Protein AF-T1H2G7-F1 (afdb_monomer)

Solvent-accessible surface area (backbone atoms only — not comparable to full-atom values): 15187 Å² total; per-residue (Å²): 99,57,90,76,69,77,42,94,78,85,86,77,98,72,78,91,41,75,74,52,54,75,83,42,91,80,79,81,85,90,75,87,79,80,92,49,76,44,66,83,77,52,52,74,48,63,69,71,57,59,67,64,62,72,50,57,70,68,56,56,53,51,51,51,50,51,51,53,50,51,29,52,51,49,41,52,52,31,64,70,40,87,85,58,62,76,63,46,58,36,70,67,53,36,42,52,49,48,52,34,30,53,74,70,41,88,68,90,80,76,68,83,52,68,71,54,41,50,51,51,52,52,47,41,53,49,22,52,50,53,49,50,53,49,52,55,52,49,50,50,49,71,75,51,70,55,57,40,87,62,89,83,50,71,66,57,42,57,76,70,66,57,46,44,39,40,58,61,86,55,43,63,77,76,65,50,81,87,57,55,76,66,47,65,56,49,71,75,61,78,41,76,54,51,49,74,74,59,56,75,70,44,91,80,54,34,42,43,56,80,94,69,78,81,77,70,74,78,73,75,75,65,92,81,81,90,68,75,76,66,60,62,61,66,62,65,68,76,79,116

Foldseek 3Di:
DVVVVPDVDDDDDDDPDPVCVVPDDDDPDPDDDDWDWFFDFFAFDDLVVLLVVLDDPVVVVVLVVVLVVLLVVQCVVLVVDPPWDPQSNDSVSSSVCSVCLLCPHDDDDDTPDPVNNVSSVVSNVVSVVVVVSSVVSSVVCVVDTDGDDDPDDVVVCLVVLAAEEEAPVCVVVLVDCVVPPVNVSCVVNVRYDNDPVVVVVCPGHMYTDDDDDPPPPPPPPPPDPDPPPPVVVVVVVPPD

Organism: Megaselia scalaris (NCBI:txid36166)

Nearest PDB structures (foldseek):
  7rza-assembly1_B  TM=7.463E-01  e=2.279E-06  Rattus norvegicus
  7qhh-assembly1_D  TM=6.831E-01  e=4.943E-06  Rattus norvegicus
  6qkc-assembly1_D  TM=6.701E-01  e=5.568E-06  Rattus norvegicus
  5weo-assembly1_D  TM=7.650E-01  e=3.013E-04  Rattus norvegicus
  9b64-assembly1_A  TM=5.273E-01  e=8.624E-05  Rattus norvegicus

InterPro domains:
  IPR052192 Ionotropic receptor [PTHR42643] (1-164)

pLDDT: mean 72.22, std 20.37, range [25.34, 95.62]

Sequence (240 aa):
MVNNRICDITFGGYYPDNEVHEDFWTTDNYLEDPFRFYIKLAGLEEPWRGLATIFEWDIWVLSFFTLVICWILWFLFGMISKRESSDHRSQSLTALNTFALSINVSVFERPEHNPLRLLFMALTLFALNLTCIYSSKLIDVFTRPAYVHQIDTIEEVMELGIPFGGPKESRDWFENDDDIEIFKLITILNYLIFDHQIWQQLQEAIACYWSTECICFKMQTTVKSMLFPILLLLFLQKVL

Mean predicted aligned error: 14.96 Å

Secondary structure (DSSP, 8-state):
-TTTTS-S---S-----HHHHHH------S-----EEE-PPPPBPPHHHHHHTTS-HHHHHHHHHHHHHHHHHHHHHHHH-TTS-GGGG-HHHHHHHHHHHHTTPPPSSPP-SHHHHHHHHHHHHHHHHHHHHHHHHHHHHHHSPPBPPP--SHHHHHHTT--EE--GGGTGGGT-TT-HHHHHHHHHH------HHHHTT-TT-EEEE-SS------------SSSTTHHHHHHTTS--

Structure (mmCIF, N/CA/C/O backbone):
data_AF-T1H2G7-F1
#
_entry.id   AF-T1H2G7-F1
#
loop_
_atom_site.group_PDB
_atom_site.id
_atom_site.type_symbol
_atom_site.label_atom_id
_atom_site.label_alt_id
_atom_site.label_comp_id
_atom_site.label_asym_id
_atom_site.label_entity_id
_atom_site.label_seq_id
_atom_site.pdbx_PDB_ins_code
_atom_site.Cartn_x
_atom_site.Cartn_y
_atom_site.Cartn_z
_atom_site.occupancy
_atom_site.B_iso_or_equiv
_atom_site.auth_seq_id
_atom_site.auth_comp_id
_atom_site.auth_asym_id
_atom_site.auth_atom_id
_atom_site.pdbx_PDB_model_num
ATOM 1 N N . MET A 1 1 ? 30.766 -4.042 -47.750 1.00 61.09 1 MET A N 1
ATOM 2 C CA . MET A 1 1 ? 30.949 -2.983 -48.778 1.00 61.09 1 MET A CA 1
ATOM 3 C C . MET A 1 1 ? 32.392 -2.502 -48.834 1.00 61.09 1 MET A C 1
ATOM 5 O O . MET A 1 1 ? 32.953 -2.491 -49.924 1.00 61.09 1 MET A O 1
ATOM 9 N N . VAL A 1 2 ? 33.004 -2.201 -47.683 1.00 69.62 2 VAL A N 1
ATOM 10 C CA . VAL A 1 2 ? 34.421 -1.805 -47.590 1.00 69.62 2 VAL A CA 1
ATOM 11 C C . VAL A 1 2 ? 35.355 -2.894 -48.134 1.00 69.62 2 VAL A C 1
ATOM 13 O O . VAL A 1 2 ? 36.191 -2.611 -48.985 1.00 69.62 2 VAL A O 1
ATOM 16 N N . ASN A 1 3 ? 35.128 -4.165 -47.773 1.00 72.56 3 ASN A N 1
ATOM 17 C CA . ASN A 1 3 ? 35.984 -5.279 -48.218 1.00 72.56 3 ASN A CA 1
ATOM 18 C C . ASN A 1 3 ? 36.011 -5.474 -49.756 1.00 72.56 3 ASN A C 1
ATOM 20 O O . ASN A 1 3 ? 37.005 -5.902 -50.333 1.00 72.56 3 ASN A O 1
ATOM 24 N N . ASN A 1 4 ? 34.947 -5.060 -50.455 1.00 80.31 4 ASN A N 1
ATOM 25 C CA . ASN A 1 4 ? 34.857 -5.131 -51.920 1.00 80.31 4 ASN A CA 1
ATOM 26 C C . ASN A 1 4 ? 35.390 -3.865 -52.622 1.00 80.31 4 ASN A C 1
ATOM 28 O O . ASN A 1 4 ? 35.182 -3.715 -53.825 1.00 80.31 4 ASN A O 1
ATOM 32 N N . ARG A 1 5 ? 36.032 -2.938 -51.888 1.00 77.56 5 ARG A N 1
ATOM 33 C CA . ARG A 1 5 ? 36.505 -1.623 -52.373 1.00 77.56 5 ARG A CA 1
ATOM 34 C C . ARG A 1 5 ? 35.419 -0.782 -53.053 1.00 77.56 5 ARG A C 1
ATOM 36 O O . ARG A 1 5 ? 35.688 -0.031 -53.984 1.00 77.56 5 ARG A O 1
ATOM 43 N N . ILE A 1 6 ? 34.174 -0.938 -52.605 1.00 85.88 6 ILE A N 1
ATOM 44 C CA . ILE A 1 6 ? 33.035 -0.157 -53.111 1.00 85.88 6 ILE A CA 1
ATOM 45 C C . ILE A 1 6 ? 32.950 1.193 -52.377 1.00 85.88 6 ILE A C 1
ATOM 47 O O . ILE A 1 6 ? 32.433 2.163 -52.924 1.00 85.88 6 ILE A O 1
ATOM 51 N N . CYS A 1 7 ? 33.482 1.266 -51.155 1.00 83.31 7 CYS A N 1
ATOM 52 C CA . CYS A 1 7 ? 33.609 2.486 -50.364 1.00 83.31 7 CYS A CA 1
ATOM 53 C C . CYS A 1 7 ? 34.959 2.517 -49.630 1.00 83.31 7 CYS A C 1
ATOM 55 O O . CYS A 1 7 ? 35.430 1.475 -49.173 1.00 83.31 7 CYS A O 1
ATOM 57 N N . ASP A 1 8 ? 35.550 3.711 -49.511 1.00 85.19 8 ASP A N 1
ATOM 58 C CA . ASP A 1 8 ? 36.834 3.925 -48.822 1.00 85.19 8 ASP A CA 1
ATOM 59 C C . ASP A 1 8 ? 36.659 4.179 -47.315 1.00 85.19 8 ASP A C 1
ATOM 61 O O . ASP A 1 8 ? 37.512 3.809 -46.516 1.00 85.19 8 ASP A O 1
ATOM 65 N N . ILE A 1 9 ? 35.550 4.814 -46.916 1.00 86.06 9 ILE A N 1
ATOM 66 C CA . ILE A 1 9 ? 35.231 5.161 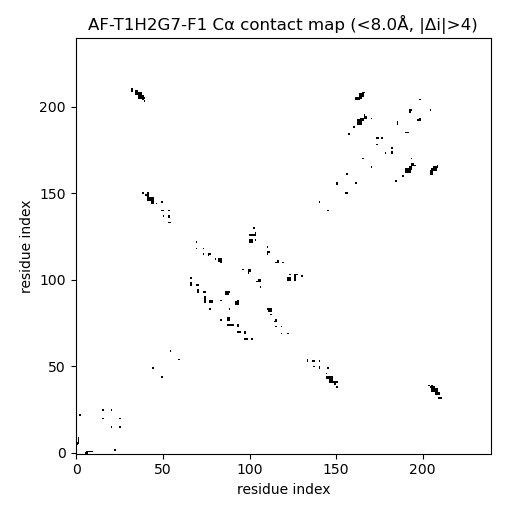-45.524 1.00 86.06 9 ILE A CA 1
ATOM 67 C C . ILE A 1 9 ? 33.745 4.896 -45.287 1.00 86.06 9 ILE A C 1
ATOM 69 O O . ILE A 1 9 ? 32.911 5.195 -46.144 1.00 86.06 9 ILE A O 1
ATOM 73 N N . THR A 1 10 ? 33.413 4.347 -44.119 1.00 83.75 10 THR A N 1
ATOM 74 C CA . THR A 1 10 ? 32.027 4.139 -43.684 1.00 83.75 10 THR A CA 1
ATOM 75 C C . THR A 1 10 ? 31.774 4.910 -42.394 1.00 83.75 10 THR A C 1
ATOM 77 O O . THR A 1 10 ? 32.580 4.855 -41.471 1.00 83.75 10 THR A O 1
ATOM 80 N N . PHE A 1 11 ? 30.646 5.617 -42.338 1.00 84.56 11 PHE A N 1
ATOM 81 C CA . PHE A 1 11 ? 30.136 6.273 -41.135 1.00 84.56 11 PHE A CA 1
ATOM 82 C C . PHE A 1 11 ? 28.821 5.601 -40.745 1.00 84.56 11 PHE A C 1
ATOM 84 O O . PHE A 1 11 ? 27.943 5.436 -41.593 1.00 84.56 11 PHE A O 1
ATOM 91 N N . GLY A 1 12 ? 28.677 5.216 -39.481 1.00 81.94 12 GLY A N 1
ATOM 92 C CA . GLY A 1 12 ? 27.465 4.580 -38.974 1.00 81.94 12 GLY A CA 1
ATOM 93 C C . GLY A 1 12 ? 27.646 4.058 -37.554 1.00 81.94 12 GLY A C 1
ATOM 94 O O . GLY A 1 12 ? 28.759 4.059 -37.034 1.00 81.94 12 GLY A O 1
ATOM 95 N N . GLY A 1 13 ? 26.547 3.609 -36.949 1.00 77.31 13 GLY A N 1
ATOM 96 C CA . GLY A 1 13 ? 26.584 2.871 -35.689 1.00 77.31 13 GLY A CA 1
ATOM 97 C C . GLY A 1 13 ? 26.997 1.431 -35.964 1.00 77.31 13 GLY A C 1
ATOM 98 O O . GLY A 1 13 ? 26.151 0.609 -36.305 1.00 77.31 13 GLY A O 1
ATOM 99 N N . TYR A 1 14 ? 28.295 1.155 -35.889 1.00 76.81 14 TYR A N 1
ATOM 100 C CA . TYR A 1 14 ? 28.835 -0.200 -35.902 1.00 76.81 14 TYR A CA 1
ATOM 101 C C . TYR A 1 14 ? 29.532 -0.463 -34.571 1.00 76.81 14 TYR A C 1
ATOM 103 O O . TYR A 1 14 ? 30.074 0.455 -33.956 1.00 76.81 14 TYR A O 1
ATOM 111 N N . TYR A 1 15 ? 29.499 -1.715 -34.133 1.00 75.00 15 TYR A N 1
ATOM 112 C CA . TYR A 1 15 ? 30.146 -2.128 -32.899 1.00 75.00 15 TYR A CA 1
ATOM 113 C C . TYR A 1 15 ? 31.601 -2.491 -33.208 1.00 75.00 15 TYR A C 1
ATOM 115 O O . TYR A 1 15 ? 31.831 -3.329 -34.084 1.00 75.00 15 TYR A O 1
ATOM 123 N N . PRO A 1 16 ? 32.582 -1.844 -32.558 1.00 75.75 16 PRO A N 1
A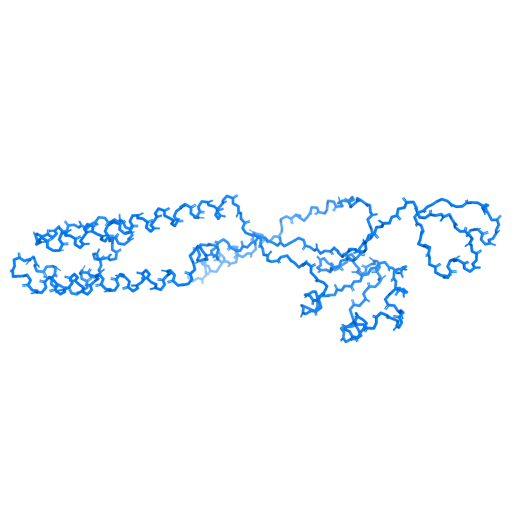TOM 124 C CA . PRO A 1 16 ? 33.981 -2.221 -32.683 1.00 75.75 16 PRO A CA 1
ATOM 125 C C . PRO A 1 16 ? 34.210 -3.513 -31.892 1.00 75.75 16 PRO A C 1
ATOM 127 O O . PRO A 1 16 ? 34.609 -3.485 -30.732 1.00 75.75 16 PRO A O 1
ATOM 130 N N . ASP A 1 17 ? 33.870 -4.644 -32.504 1.00 74.56 17 ASP A N 1
ATOM 131 C CA . ASP A 1 17 ? 34.187 -5.969 -31.974 1.00 74.56 17 ASP A CA 1
ATOM 132 C C . ASP A 1 17 ? 35.576 -6.415 -32.457 1.00 74.56 17 ASP A C 1
ATOM 134 O O . ASP A 1 17 ? 36.082 -5.929 -33.475 1.00 74.56 17 ASP A O 1
ATOM 138 N N . ASN A 1 18 ? 36.190 -7.360 -31.748 1.00 77.94 18 ASN A N 1
ATOM 139 C CA . ASN A 1 18 ? 37.503 -7.907 -32.083 1.00 77.94 18 ASN A CA 1
ATOM 140 C C . ASN A 1 18 ? 37.536 -8.460 -33.514 1.00 77.94 18 ASN A C 1
ATOM 142 O O . ASN A 1 18 ? 38.513 -8.231 -34.221 1.00 77.94 18 ASN A O 1
ATOM 146 N N . GLU A 1 19 ? 36.453 -9.095 -33.970 1.00 74.94 19 GLU A N 1
ATOM 147 C CA . GLU A 1 19 ? 36.333 -9.613 -35.339 1.00 74.94 19 GLU A CA 1
ATOM 148 C C . GLU A 1 19 ? 36.341 -8.496 -36.394 1.00 74.94 19 GLU A C 1
ATOM 150 O O . GLU A 1 19 ? 36.958 -8.619 -37.451 1.00 74.94 19 GLU A O 1
ATOM 155 N N . VAL A 1 20 ? 35.704 -7.357 -36.105 1.00 77.19 20 VAL A N 1
ATOM 156 C CA . VAL A 1 20 ? 35.684 -6.201 -37.018 1.00 77.19 20 VAL A CA 1
ATOM 157 C C . VAL A 1 20 ? 37.076 -5.577 -37.125 1.00 77.19 20 VAL A C 1
ATOM 159 O O . VAL A 1 20 ? 37.473 -5.116 -38.198 1.00 77.19 20 VAL A O 1
ATOM 162 N N . HIS A 1 21 ? 37.829 -5.593 -36.027 1.00 82.06 21 HIS A N 1
ATOM 163 C CA . HIS A 1 21 ? 39.194 -5.085 -35.968 1.00 82.06 21 HIS A CA 1
ATOM 164 C C . HIS A 1 21 ? 40.229 -5.943 -36.707 1.00 82.06 21 HIS A C 1
ATOM 166 O O . HIS A 1 21 ? 41.319 -5.439 -36.989 1.00 82.06 21 HIS A O 1
ATOM 172 N N . GLU A 1 22 ? 39.914 -7.196 -37.053 1.00 83.31 22 GLU A N 1
ATOM 173 C CA . GLU A 1 22 ? 40.797 -8.023 -37.887 1.00 83.31 22 GLU A CA 1
ATOM 174 C C . GLU A 1 22 ? 40.904 -7.469 -39.314 1.00 83.31 22 GLU A C 1
ATOM 176 O O . GLU A 1 22 ? 41.992 -7.428 -39.893 1.00 83.31 22 GLU A O 1
ATOM 181 N N . ASP A 1 23 ? 39.783 -6.983 -39.851 1.00 82.44 23 ASP A N 1
ATOM 182 C CA . ASP A 1 23 ? 39.676 -6.516 -41.233 1.00 82.44 23 ASP A CA 1
ATOM 183 C C . ASP A 1 23 ? 39.734 -4.983 -41.368 1.00 82.44 23 ASP A C 1
ATOM 185 O O . ASP A 1 23 ? 40.098 -4.468 -42.434 1.00 82.44 23 ASP A O 1
ATOM 189 N N . PHE A 1 24 ? 39.374 -4.227 -40.320 1.00 84.00 24 PHE A N 1
ATOM 190 C CA . PHE A 1 24 ? 39.199 -2.773 -40.398 1.00 84.00 24 PHE A CA 1
ATOM 191 C C . PHE A 1 24 ? 39.818 -2.009 -39.220 1.00 84.00 24 PHE A C 1
ATOM 193 O O . PHE A 1 24 ? 39.642 -2.342 -38.051 1.00 84.00 24 PHE A O 1
ATOM 200 N N . TRP A 1 25 ? 40.476 -0.885 -39.525 1.00 84.38 25 TRP A N 1
ATOM 201 C CA . TRP A 1 25 ? 40.848 0.107 -38.513 1.00 84.38 25 TRP A CA 1
ATOM 202 C C . TRP A 1 25 ? 39.687 1.058 -38.233 1.00 84.38 25 TRP A C 1
ATOM 204 O O . TRP A 1 25 ? 39.079 1.599 -39.159 1.00 84.38 25 TRP A O 1
ATOM 214 N N . THR A 1 26 ? 39.426 1.307 -36.952 1.00 84.69 26 THR A N 1
ATOM 215 C CA . THR A 1 26 ? 38.382 2.222 -36.481 1.00 84.69 26 THR A CA 1
ATOM 216 C C . THR A 1 26 ? 39.015 3.425 -35.781 1.00 84.69 26 THR A C 1
ATOM 218 O O . THR A 1 26 ? 40.183 3.400 -35.389 1.00 84.69 26 THR A O 1
ATOM 221 N N . THR A 1 27 ? 38.253 4.508 -35.648 1.00 87.31 27 THR A N 1
ATOM 222 C CA . THR A 1 27 ? 38.615 5.645 -34.788 1.00 87.31 27 THR A CA 1
ATOM 223 C C . THR A 1 27 ? 38.210 5.373 -33.339 1.00 87.31 27 THR A C 1
ATOM 225 O O . THR A 1 27 ? 37.525 4.386 -33.069 1.00 87.31 27 THR A O 1
ATOM 228 N N . ASP A 1 28 ? 38.570 6.277 -32.425 1.00 85.62 28 ASP A N 1
ATOM 229 C CA . ASP A 1 28 ? 38.076 6.247 -31.045 1.00 85.62 28 ASP A CA 1
ATOM 230 C C . ASP A 1 28 ? 36.537 6.280 -30.989 1.00 85.62 28 ASP A C 1
ATOM 232 O O . ASP A 1 28 ? 35.874 6.860 -31.862 1.00 85.62 28 ASP A O 1
ATOM 236 N N . ASN A 1 29 ? 35.976 5.668 -29.942 1.00 84.69 29 ASN A N 1
ATOM 237 C CA . ASN A 1 29 ? 34.535 5.595 -29.717 1.00 84.69 29 ASN A CA 1
ATOM 238 C C . ASN A 1 29 ? 33.948 6.999 -29.539 1.00 84.69 29 ASN A C 1
ATOM 240 O O . ASN A 1 29 ? 34.329 7.742 -28.635 1.00 84.69 29 ASN A O 1
ATOM 244 N N . TYR A 1 30 ? 32.989 7.361 -30.391 1.00 84.75 30 TYR A N 1
ATOM 245 C CA . TYR A 1 30 ? 32.287 8.644 -30.288 1.00 84.75 30 TYR A CA 1
ATOM 246 C C . TYR A 1 30 ? 31.040 8.571 -29.388 1.00 84.75 30 TYR A C 1
ATOM 248 O O . TYR A 1 30 ? 30.547 9.609 -28.946 1.00 84.75 30 TYR A O 1
ATOM 256 N N . LEU A 1 31 ? 30.513 7.363 -29.152 1.00 84.31 31 LEU A N 1
ATOM 257 C CA . LEU A 1 31 ? 29.328 7.088 -28.343 1.00 84.31 31 LEU A CA 1
ATOM 258 C C . LEU A 1 31 ? 29.492 5.734 -27.646 1.00 84.31 31 LEU A C 1
ATOM 260 O O . LEU A 1 31 ? 29.801 4.738 -28.297 1.00 84.31 31 LEU A O 1
ATOM 264 N N . GLU A 1 32 ? 29.241 5.708 -26.342 1.00 81.62 32 GLU A N 1
ATOM 265 C CA . GLU A 1 32 ? 29.203 4.495 -25.526 1.00 81.62 32 GLU A CA 1
ATOM 266 C C . GLU A 1 32 ? 27.818 4.401 -24.883 1.00 81.62 32 GLU A C 1
ATOM 268 O O . GLU A 1 32 ? 27.467 5.227 -24.041 1.00 81.62 32 GLU A O 1
ATOM 273 N N . ASP A 1 33 ? 27.028 3.411 -25.299 1.00 78.00 33 ASP A N 1
ATOM 274 C CA . ASP A 1 33 ? 25.688 3.166 -24.764 1.00 78.00 33 ASP A CA 1
ATOM 275 C C . ASP A 1 33 ? 25.664 1.819 -24.028 1.00 78.00 33 ASP A C 1
ATOM 277 O O . ASP A 1 33 ? 26.046 0.801 -24.612 1.00 78.00 33 ASP A O 1
ATOM 281 N N . PRO A 1 34 ? 25.202 1.772 -22.765 1.00 71.00 34 PRO A N 1
ATOM 282 C CA . PRO A 1 34 ? 25.066 0.514 -22.049 1.00 71.00 34 PRO A CA 1
ATOM 283 C C . PRO A 1 34 ? 23.912 -0.311 -22.625 1.00 71.00 34 PRO A C 1
ATOM 285 O O . PRO A 1 34 ? 22.865 0.230 -22.995 1.00 71.00 34 PRO A O 1
ATOM 288 N N . PHE A 1 35 ? 24.064 -1.634 -22.615 1.00 70.25 35 PHE A N 1
ATOM 289 C CA . PHE A 1 35 ? 22.978 -2.543 -22.964 1.00 70.25 35 PHE A CA 1
ATOM 290 C C . PHE A 1 35 ? 21.828 -2.422 -21.964 1.00 70.25 35 PHE A C 1
ATOM 292 O O . PHE A 1 35 ? 22.025 -2.441 -20.747 1.00 70.25 35 PHE A O 1
ATOM 299 N N . ARG A 1 36 ? 20.608 -2.288 -22.488 1.00 71.69 36 ARG A N 1
ATOM 300 C CA . ARG A 1 36 ? 19.373 -2.250 -21.703 1.00 71.69 36 ARG A CA 1
ATOM 301 C C . ARG A 1 36 ? 18.346 -3.166 -22.348 1.00 71.69 36 ARG A C 1
ATOM 303 O O . ARG A 1 36 ? 18.207 -3.195 -23.569 1.00 71.69 36 ARG A O 1
ATOM 310 N N . PHE A 1 37 ? 17.614 -3.900 -21.524 1.00 72.81 37 PHE A N 1
ATOM 311 C CA . PHE A 1 37 ? 16.456 -4.654 -21.982 1.00 72.81 37 PHE A CA 1
ATOM 312 C C . PHE A 1 37 ? 15.199 -3.793 -21.845 1.00 72.81 37 PHE A C 1
ATOM 314 O O . PHE A 1 37 ? 15.106 -2.935 -20.966 1.00 72.81 37 PHE A O 1
ATOM 321 N N . TYR A 1 38 ? 14.229 -4.012 -22.729 1.00 73.50 38 TYR A N 1
ATOM 322 C CA . TYR A 1 38 ? 12.949 -3.321 -22.701 1.00 73.50 38 TYR A CA 1
ATOM 323 C C . TYR A 1 38 ? 11.846 -4.325 -22.427 1.00 73.50 38 TYR A C 1
ATOM 325 O O . TYR A 1 38 ? 11.646 -5.290 -23.165 1.00 73.50 38 TYR A O 1
ATOM 333 N N . ILE A 1 39 ? 11.088 -4.055 -21.376 1.00 76.00 39 ILE A N 1
ATOM 334 C CA . ILE A 1 39 ? 9.908 -4.818 -21.008 1.00 76.00 39 ILE A CA 1
ATOM 335 C C . ILE A 1 39 ? 8.667 -3.935 -21.106 1.00 76.00 39 ILE A C 1
ATOM 337 O O . ILE A 1 39 ? 8.730 -2.704 -21.055 1.00 76.00 39 ILE A O 1
ATOM 341 N N . LYS A 1 40 ? 7.511 -4.578 -21.254 1.00 77.31 40 LYS A N 1
ATOM 342 C CA . LYS A 1 40 ? 6.217 -3.930 -21.092 1.00 77.31 40 LYS A CA 1
ATOM 343 C C . LYS A 1 40 ? 6.159 -3.210 -19.740 1.00 77.31 40 LYS A C 1
ATOM 345 O O . LYS A 1 40 ? 6.462 -3.797 -18.704 1.00 77.31 40 LYS A O 1
ATOM 350 N N . LEU A 1 41 ? 5.729 -1.950 -19.771 1.00 80.69 41 LEU A N 1
ATOM 351 C CA . LEU A 1 41 ? 5.488 -1.177 -18.558 1.00 80.69 41 LEU A CA 1
ATOM 352 C C . LEU A 1 41 ? 4.452 -1.895 -17.686 1.00 80.69 41 LEU A C 1
ATOM 354 O O . LEU A 1 41 ? 3.420 -2.354 -18.194 1.00 80.69 41 LEU A O 1
ATOM 358 N N . ALA A 1 42 ? 4.729 -1.972 -16.390 1.00 82.25 42 ALA A N 1
ATOM 359 C CA . ALA A 1 42 ? 3.853 -2.588 -15.419 1.00 82.25 42 ALA A CA 1
ATOM 360 C C . ALA A 1 42 ? 2.444 -1.983 -15.475 1.00 82.25 42 ALA A C 1
ATOM 362 O O . ALA A 1 42 ? 2.240 -0.784 -15.692 1.00 82.25 42 ALA A O 1
ATOM 363 N N . GLY A 1 43 ? 1.449 -2.851 -15.307 1.00 81.75 43 GLY A N 1
ATOM 364 C CA . GLY A 1 43 ? 0.054 -2.439 -15.254 1.00 81.75 43 GLY A CA 1
ATOM 365 C C . GLY A 1 43 ? -0.264 -1.660 -13.979 1.00 81.75 43 GLY A C 1
ATOM 366 O O . GLY A 1 43 ? 0.488 -1.672 -13.007 1.00 81.75 43 GLY A O 1
ATOM 367 N N . LEU A 1 44 ? -1.427 -1.014 -13.977 1.00 82.44 44 LEU A N 1
ATOM 368 C CA . LEU A 1 44 ? -2.025 -0.484 -12.754 1.00 82.44 44 LEU A CA 1
ATOM 369 C C . LEU A 1 44 ? -2.378 -1.641 -11.814 1.00 82.44 44 LEU A C 1
ATOM 371 O O . LEU A 1 44 ? -2.932 -2.648 -12.263 1.00 82.44 44 LEU A O 1
ATOM 375 N N . GLU A 1 45 ? -2.099 -1.485 -10.522 1.00 80.94 45 GLU A N 1
ATOM 376 C CA . GLU A 1 45 ? -2.587 -2.431 -9.524 1.00 80.94 45 GLU A CA 1
ATOM 377 C C . GLU A 1 45 ? -4.114 -2.376 -9.396 1.00 80.94 45 GLU A C 1
ATOM 379 O O . GLU A 1 45 ? -4.771 -1.367 -9.670 1.00 80.94 45 GLU A O 1
ATOM 384 N N . GLU A 1 46 ? -4.696 -3.485 -8.936 1.00 83.56 46 GLU A N 1
ATOM 385 C CA . GLU A 1 46 ? -6.125 -3.555 -8.657 1.00 83.56 46 GLU A CA 1
ATOM 386 C C . GLU A 1 46 ? -6.493 -2.610 -7.494 1.00 83.56 46 GLU A C 1
ATOM 388 O O . GLU A 1 46 ? -5.969 -2.771 -6.387 1.00 83.56 46 GLU A O 1
ATOM 393 N N . PRO A 1 47 ? -7.449 -1.674 -7.666 1.00 78.69 47 PRO A N 1
ATOM 394 C CA . PRO A 1 47 ? -7.720 -0.639 -6.663 1.00 78.69 47 PRO A CA 1
ATOM 395 C C . PRO A 1 47 ? -8.112 -1.171 -5.280 1.00 78.69 47 PRO A C 1
ATOM 397 O O . PRO A 1 47 ? -7.808 -0.548 -4.267 1.00 78.69 47 PRO A O 1
ATOM 400 N N . TRP A 1 48 ? -8.777 -2.330 -5.214 1.00 81.75 48 TRP A N 1
ATOM 401 C CA . TRP A 1 48 ? -9.204 -2.931 -3.947 1.00 81.75 48 TRP A CA 1
ATOM 402 C C . TRP A 1 48 ? -8.022 -3.389 -3.085 1.00 81.75 48 TRP A C 1
ATOM 404 O O . TRP A 1 48 ? -8.114 -3.324 -1.860 1.00 81.75 48 TRP A O 1
ATOM 414 N N . ARG A 1 49 ? -6.908 -3.810 -3.706 1.00 84.25 49 ARG A N 1
ATOM 415 C CA . ARG A 1 49 ? -5.681 -4.173 -2.982 1.00 84.25 49 ARG A CA 1
ATOM 416 C C . ARG A 1 49 ? -5.117 -2.944 -2.295 1.00 84.25 49 ARG A C 1
ATOM 418 O O . ARG A 1 49 ? -4.875 -2.994 -1.095 1.00 84.25 49 ARG A O 1
ATOM 425 N N . GLY A 1 50 ? -5.064 -1.831 -3.027 1.00 83.25 50 GLY A N 1
ATOM 426 C CA . GLY A 1 50 ? -4.652 -0.531 -2.510 1.00 83.25 50 GLY A CA 1
ATOM 427 C C . GLY A 1 50 ? -5.455 -0.066 -1.294 1.00 83.25 50 GLY A C 1
ATOM 428 O O . GLY A 1 50 ? -4.883 0.578 -0.429 1.00 83.25 50 GLY A O 1
ATOM 429 N N . LEU A 1 51 ? -6.745 -0.420 -1.177 1.00 85.44 51 LEU A N 1
ATOM 430 C CA . LEU A 1 51 ? -7.584 -0.082 -0.012 1.00 85.44 51 LEU A CA 1
ATOM 431 C C . LEU A 1 51 ? -7.232 -0.881 1.251 1.00 85.44 51 LEU A C 1
ATOM 433 O O . LEU A 1 51 ? -7.355 -0.362 2.365 1.00 85.44 51 LEU A O 1
ATOM 437 N N . ALA A 1 52 ? -6.843 -2.146 1.081 1.00 85.50 52 ALA A N 1
ATOM 438 C CA . ALA A 1 52 ? -6.512 -3.051 2.178 1.00 85.50 52 ALA A CA 1
ATOM 439 C C . ALA A 1 52 ? -5.063 -2.869 2.659 1.00 85.50 52 ALA A C 1
ATOM 441 O O . ALA A 1 52 ? -4.796 -3.002 3.854 1.00 85.50 52 ALA A O 1
ATOM 442 N N . THR A 1 53 ? -4.150 -2.515 1.748 1.00 85.25 53 THR A N 1
ATOM 443 C CA . THR A 1 53 ? -2.719 -2.312 2.026 1.00 85.25 53 THR A CA 1
ATOM 444 C C . THR A 1 53 ? -2.379 -0.924 2.576 1.00 85.25 53 THR A C 1
ATOM 446 O O . THR A 1 53 ? -1.224 -0.683 2.916 1.00 85.25 53 THR A O 1
ATOM 449 N N . ILE A 1 54 ? -3.361 -0.019 2.723 1.00 89.44 54 ILE A N 1
ATOM 450 C CA . ILE A 1 54 ? -3.163 1.324 3.314 1.00 89.44 54 ILE A CA 1
ATOM 451 C C . ILE A 1 54 ? -2.530 1.246 4.701 1.00 89.44 54 ILE A C 1
ATOM 453 O O . ILE A 1 54 ? -1.683 2.066 5.060 1.00 89.44 54 ILE A O 1
ATOM 457 N N . PHE A 1 55 ? -2.983 0.280 5.492 1.00 90.38 55 PHE A N 1
ATOM 458 C CA . PHE A 1 55 ? -2.425 -0.011 6.795 1.00 90.38 55 PHE A CA 1
ATOM 459 C C . PHE A 1 55 ? -1.651 -1.315 6.742 1.00 90.38 55 PHE A C 1
ATOM 461 O O . PHE A 1 55 ? -2.102 -2.303 6.160 1.00 90.38 55 PHE A O 1
ATOM 468 N N . GLU A 1 56 ? -0.502 -1.312 7.411 1.00 91.75 56 GLU A N 1
ATOM 469 C CA . GLU A 1 56 ? 0.226 -2.534 7.705 1.00 91.75 56 GLU A CA 1
ATOM 470 C C . GLU A 1 56 ? -0.662 -3.485 8.512 1.00 91.75 56 GLU A C 1
ATOM 472 O O . GLU A 1 56 ? -1.533 -3.068 9.287 1.00 91.75 56 GLU A O 1
ATOM 477 N N . TRP A 1 57 ? -0.424 -4.782 8.337 1.00 91.44 57 TRP A N 1
ATOM 478 C CA . TRP A 1 57 ? -1.193 -5.829 9.002 1.00 91.44 57 TRP A CA 1
ATOM 479 C C . TRP A 1 57 ? -1.235 -5.650 10.528 1.00 91.44 57 TRP A C 1
ATOM 481 O O . TRP A 1 57 ? -2.280 -5.841 11.152 1.00 91.44 57 TRP A O 1
ATOM 491 N N . ASP A 1 58 ? -0.137 -5.178 11.118 1.00 94.50 58 ASP A N 1
ATOM 492 C CA . ASP A 1 58 ? -0.026 -4.931 12.555 1.00 94.50 58 ASP A CA 1
ATOM 493 C C . ASP A 1 58 ? -1.033 -3.885 13.057 1.00 94.50 58 ASP A C 1
ATOM 495 O O . ASP A 1 58 ? -1.623 -4.049 14.128 1.00 94.50 58 ASP A O 1
ATOM 499 N N . ILE A 1 59 ? -1.304 -2.838 12.269 1.00 93.44 59 ILE A N 1
ATOM 500 C CA . ILE A 1 59 ? -2.263 -1.781 12.625 1.00 93.44 59 ILE A CA 1
ATOM 501 C C . ILE A 1 59 ? -3.692 -2.322 12.585 1.00 93.44 59 ILE A C 1
ATOM 503 O O . ILE A 1 59 ? -4.492 -2.003 13.470 1.00 93.44 59 ILE A O 1
ATOM 507 N N . TRP A 1 60 ? -4.022 -3.158 11.596 1.00 92.44 60 TRP A N 1
ATOM 508 C CA . TRP A 1 60 ? -5.330 -3.812 11.517 1.00 92.44 60 TRP A CA 1
ATOM 509 C C . TRP A 1 60 ? -5.586 -4.689 12.739 1.00 92.44 60 TRP A C 1
ATOM 511 O O . TRP A 1 60 ? -6.627 -4.570 13.391 1.00 92.44 60 TRP A O 1
ATOM 521 N N . VAL A 1 61 ? -4.602 -5.518 13.086 1.00 95.00 61 VAL A N 1
ATOM 522 C CA . VAL A 1 61 ? -4.664 -6.412 14.242 1.00 95.00 61 VAL A CA 1
ATOM 523 C C . VAL A 1 61 ? -4.782 -5.610 15.543 1.00 95.00 61 VAL A C 1
ATOM 525 O O . VAL A 1 61 ? -5.669 -5.881 16.355 1.00 95.00 61 VAL A O 1
ATOM 528 N N . LEU A 1 62 ? -3.962 -4.570 15.730 1.00 95.00 62 LEU A N 1
ATOM 529 C CA . LEU A 1 62 ? -4.000 -3.715 16.920 1.00 95.00 62 LEU A CA 1
ATOM 530 C C . LEU A 1 62 ? -5.325 -2.949 17.052 1.00 95.00 62 LEU A C 1
ATOM 532 O O . LEU A 1 62 ? -5.872 -2.830 18.153 1.00 95.00 62 LEU A O 1
ATOM 536 N N . SER A 1 63 ? -5.864 -2.454 15.937 1.00 92.56 63 SER A N 1
ATOM 537 C CA . SER A 1 63 ? -7.157 -1.765 15.905 1.00 92.56 63 SER A CA 1
ATOM 538 C C . SER A 1 63 ? -8.286 -2.716 16.296 1.00 92.56 63 SER A C 1
ATOM 540 O O . SER A 1 63 ? -9.114 -2.375 17.140 1.00 92.56 63 SER A O 1
ATOM 542 N N . PHE A 1 64 ? -8.279 -3.941 15.761 1.00 94.19 64 PHE A N 1
ATOM 543 C CA . PHE A 1 64 ? -9.245 -4.974 16.127 1.00 94.19 64 PHE A CA 1
ATOM 544 C C . PHE A 1 64 ? -9.168 -5.331 17.617 1.00 94.19 64 PHE A C 1
ATOM 546 O O . PHE A 1 64 ? -10.191 -5.334 18.304 1.00 94.19 64 PHE A O 1
ATOM 553 N N . PHE A 1 65 ? -7.966 -5.555 18.157 1.00 95.62 65 PHE A N 1
ATOM 554 C CA . PHE A 1 65 ? -7.794 -5.836 19.585 1.00 95.62 65 PHE A CA 1
ATOM 555 C C . PHE A 1 65 ? -8.253 -4.678 20.471 1.00 95.62 65 PHE A C 1
ATOM 557 O O . PHE A 1 65 ? -8.897 -4.913 21.493 1.00 95.62 65 PHE A O 1
ATOM 564 N N . THR A 1 66 ? -7.985 -3.436 20.069 1.00 94.25 66 THR A N 1
ATOM 565 C CA . THR A 1 66 ? -8.446 -2.245 20.792 1.00 94.25 66 THR A CA 1
ATOM 566 C C . THR A 1 66 ? -9.974 -2.202 20.849 1.00 94.25 66 THR A C 1
ATOM 568 O O . THR A 1 66 ? -10.536 -1.967 21.918 1.00 94.25 66 THR A O 1
ATOM 571 N N . LEU A 1 67 ? -10.664 -2.521 19.748 1.00 94.25 67 LEU A N 1
ATOM 572 C CA . LEU A 1 67 ? -12.128 -2.612 19.725 1.00 94.25 67 LEU A CA 1
ATOM 573 C C . LEU A 1 67 ? -12.665 -3.719 20.634 1.00 94.25 67 LEU A C 1
ATOM 575 O O . LEU A 1 67 ? -13.620 -3.482 21.375 1.00 94.25 67 LEU A O 1
ATOM 579 N N . VAL A 1 68 ? -12.040 -4.898 20.635 1.00 95.19 68 VAL A N 1
ATOM 580 C CA . VAL A 1 68 ? -12.429 -6.006 21.522 1.00 95.19 68 VAL A CA 1
ATOM 581 C C . VAL A 1 68 ? -12.241 -5.625 22.993 1.00 95.19 68 VAL A C 1
ATOM 583 O O . VAL A 1 68 ? -13.138 -5.853 23.805 1.00 95.19 68 VAL A O 1
ATOM 586 N N . ILE A 1 69 ? -11.118 -4.991 23.346 1.00 95.31 69 ILE A N 1
ATOM 587 C CA . ILE A 1 69 ? -10.857 -4.513 24.712 1.00 95.31 69 ILE A CA 1
ATOM 588 C C . ILE A 1 69 ? -11.893 -3.459 25.114 1.00 95.31 69 ILE A C 1
ATOM 590 O O . ILE A 1 69 ? -12.477 -3.558 26.193 1.00 95.31 69 ILE A O 1
ATOM 594 N N . CYS A 1 70 ? -12.167 -2.478 24.252 1.00 93.94 70 CYS A N 1
ATOM 595 C CA . CYS A 1 70 ? -13.178 -1.455 24.511 1.00 93.94 70 CYS A CA 1
ATOM 596 C C . CYS A 1 70 ? -14.572 -2.059 24.699 1.00 93.94 70 CYS A C 1
ATOM 598 O O . CYS A 1 70 ? -15.275 -1.657 25.624 1.00 93.94 70 CYS A O 1
ATOM 600 N N . TRP A 1 71 ? -14.951 -3.052 23.892 1.00 93.81 71 TRP A N 1
ATOM 601 C CA . TRP A 1 71 ? -16.217 -3.767 24.043 1.00 93.81 71 TRP A CA 1
ATOM 602 C C . TRP A 1 71 ? -16.311 -4.490 25.393 1.00 93.81 71 TRP A C 1
ATOM 604 O O . TRP A 1 71 ? -17.310 -4.343 26.101 1.00 93.81 71 TRP A O 1
ATOM 614 N N . ILE A 1 72 ? -15.261 -5.218 25.791 1.00 93.44 72 ILE A N 1
ATOM 615 C CA . ILE A 1 72 ? -15.217 -5.920 27.081 1.00 93.44 72 ILE A CA 1
ATOM 616 C C . ILE A 1 72 ? -15.310 -4.921 28.238 1.00 93.44 72 ILE A C 1
ATOM 618 O O . ILE A 1 72 ? -16.110 -5.118 29.151 1.00 93.44 72 ILE A O 1
ATOM 622 N N . LEU A 1 73 ? -14.541 -3.829 28.199 1.00 92.38 73 LEU A N 1
ATOM 623 C CA . LEU A 1 73 ? -14.588 -2.783 29.225 1.00 92.38 73 LEU A CA 1
ATOM 624 C C . LEU A 1 73 ? -15.975 -2.142 29.312 1.00 92.38 73 LEU A C 1
ATOM 626 O O . LEU A 1 73 ? -16.494 -1.954 30.412 1.00 92.38 73 LEU A O 1
ATOM 630 N N . TRP A 1 74 ? -16.600 -1.861 28.167 1.00 90.62 74 TRP A N 1
ATOM 631 C CA . TRP A 1 74 ? -17.956 -1.328 28.112 1.00 90.62 74 TRP A CA 1
ATOM 632 C C . TRP A 1 74 ? -18.951 -2.285 28.770 1.00 90.62 74 TRP A C 1
ATOM 634 O O . TRP A 1 74 ? -19.750 -1.874 29.611 1.00 90.62 74 TRP A O 1
ATOM 644 N N . PHE A 1 75 ? -18.879 -3.572 28.428 1.00 90.25 75 PHE A N 1
ATOM 645 C CA . PHE A 1 75 ? -19.744 -4.600 28.996 1.00 90.25 75 PHE A CA 1
ATOM 646 C C . PHE A 1 75 ? -19.537 -4.763 30.511 1.00 90.25 75 PHE A C 1
ATOM 648 O O . PHE A 1 75 ? -20.509 -4.803 31.266 1.00 90.25 75 PHE A O 1
ATOM 655 N N . LEU A 1 76 ? -18.286 -4.788 30.980 1.00 89.62 76 LEU A N 1
ATOM 656 C CA . LEU A 1 76 ? -17.963 -4.881 32.406 1.00 89.62 76 LEU A CA 1
ATOM 657 C C . LEU A 1 76 ? -18.491 -3.672 33.189 1.00 89.62 76 LEU A C 1
ATOM 659 O O . LEU A 1 76 ? -19.133 -3.848 34.227 1.00 89.62 76 LEU A O 1
ATOM 663 N N . PHE A 1 77 ? -18.282 -2.452 32.688 1.00 88.12 77 PHE A N 1
ATOM 664 C CA . PHE A 1 77 ? -18.811 -1.246 33.329 1.00 88.12 77 PHE A CA 1
ATOM 665 C C . PHE A 1 77 ? -20.343 -1.198 33.307 1.00 88.12 77 PHE A C 1
ATOM 667 O O . PHE A 1 77 ? -20.943 -0.807 34.308 1.00 88.12 77 PHE A O 1
ATOM 674 N N . GLY A 1 78 ? -20.980 -1.657 32.226 1.00 86.06 78 GLY A N 1
ATOM 675 C CA . GLY A 1 78 ? -22.437 -1.791 32.138 1.00 86.06 78 GLY A CA 1
ATOM 676 C C . GLY A 1 78 ? -23.016 -2.797 33.142 1.00 86.06 78 GLY A C 1
ATOM 677 O O . GLY A 1 78 ? -24.070 -2.548 33.728 1.00 86.06 78 GLY A O 1
ATOM 678 N N . MET A 1 79 ? -22.313 -3.905 33.411 1.00 84.62 79 MET A N 1
ATOM 679 C CA . MET A 1 79 ? -22.729 -4.883 34.427 1.00 84.62 79 MET A CA 1
ATOM 680 C C . MET A 1 79 ? -22.562 -4.367 35.861 1.00 84.62 79 MET A C 1
ATOM 682 O O . MET A 1 79 ? -23.429 -4.603 36.703 1.00 84.62 79 MET A O 1
ATOM 686 N N . ILE A 1 80 ? -21.457 -3.673 36.153 1.00 85.25 80 ILE A N 1
ATOM 687 C CA . ILE A 1 80 ? -21.170 -3.145 37.498 1.00 85.25 80 ILE A CA 1
ATOM 688 C C . ILE A 1 80 ? -22.116 -1.983 37.841 1.00 85.25 80 ILE A C 1
ATOM 690 O O . ILE A 1 80 ? -22.550 -1.841 38.991 1.00 85.25 80 ILE A O 1
ATOM 694 N N . SER A 1 81 ? -22.483 -1.166 36.853 1.00 80.62 81 SER A N 1
ATOM 695 C CA . SER A 1 81 ? -23.415 -0.059 37.042 1.00 80.62 81 SER A CA 1
ATOM 696 C C . SER A 1 81 ? -24.847 -0.543 37.278 1.00 80.62 81 SER A C 1
ATOM 698 O O . SER A 1 81 ? -25.556 -1.021 36.391 1.00 80.62 81 SER A O 1
ATOM 700 N N . LYS A 1 82 ? -25.341 -0.337 38.503 1.00 69.75 82 LYS A N 1
ATOM 701 C CA . LYS A 1 82 ? -26.753 -0.584 38.850 1.00 69.75 82 LYS A CA 1
ATOM 702 C C . LYS A 1 82 ? -27.724 0.438 38.247 1.00 69.75 82 LYS A C 1
ATOM 704 O O . LYS A 1 82 ? -28.916 0.157 38.208 1.00 69.75 82 LYS A O 1
ATOM 709 N N . ARG A 1 83 ? -27.218 1.597 37.816 1.00 68.12 83 ARG A N 1
ATOM 710 C CA . ARG A 1 83 ? -27.997 2.758 37.356 1.00 68.12 83 ARG A CA 1
ATOM 711 C C . ARG A 1 83 ? -28.185 2.818 35.831 1.00 68.12 83 ARG A C 1
ATOM 713 O O . ARG A 1 83 ? -28.938 3.656 35.363 1.00 68.12 83 ARG A O 1
ATOM 720 N N . GLU A 1 84 ? -27.519 1.946 35.081 1.00 71.75 84 GLU A N 1
ATOM 721 C CA . GLU A 1 84 ? -27.540 1.976 33.615 1.00 71.75 84 GLU A CA 1
ATOM 722 C C . GLU A 1 84 ? -28.808 1.319 33.033 1.00 71.75 84 GLU A C 1
ATOM 724 O O . GLU A 1 84 ? -29.403 0.442 33.673 1.00 71.75 84 GLU A O 1
ATOM 729 N N . SER A 1 85 ? -29.209 1.728 31.820 1.00 68.75 85 SER A N 1
ATOM 730 C CA . SER A 1 85 ? -30.331 1.132 31.083 1.00 68.75 85 SER A CA 1
ATOM 731 C C . SER A 1 85 ? -30.113 -0.373 30.852 1.00 68.75 85 SER A C 1
ATOM 733 O O . SER A 1 85 ? -28.984 -0.870 30.792 1.00 68.75 85 SER A O 1
ATOM 735 N N . SER A 1 86 ? -31.216 -1.120 30.726 1.00 69.62 86 SER A N 1
ATOM 736 C CA . SER A 1 86 ? -31.221 -2.555 30.376 1.00 69.62 86 SER A CA 1
ATOM 737 C C . SER A 1 86 ? -30.366 -2.855 29.137 1.00 69.62 86 SER A C 1
ATOM 739 O O . SER A 1 86 ? -29.681 -3.876 29.061 1.00 69.62 86 SER A O 1
ATOM 741 N N . ASP A 1 87 ? -30.364 -1.923 28.196 1.00 66.56 87 ASP A N 1
ATOM 742 C CA . ASP A 1 87 ? -29.765 -2.035 26.874 1.00 66.56 87 ASP A CA 1
ATOM 743 C C . ASP A 1 87 ? -28.230 -2.076 26.934 1.00 66.56 87 ASP A C 1
ATOM 745 O O . ASP A 1 87 ? -27.592 -2.852 26.219 1.00 66.56 87 ASP A O 1
ATOM 749 N N . HIS A 1 88 ? -27.620 -1.378 27.896 1.00 70.62 88 HIS A N 1
ATOM 750 C CA . HIS A 1 88 ? -26.177 -1.434 28.149 1.00 70.62 88 HIS A CA 1
ATOM 751 C C . HIS A 1 88 ? -25.701 -2.714 28.864 1.00 70.62 88 HIS A C 1
ATOM 753 O O . HIS A 1 88 ? -24.494 -2.912 29.023 1.00 70.62 88 HIS A O 1
ATOM 759 N N . ARG A 1 89 ? -26.616 -3.611 29.262 1.00 70.56 89 ARG A N 1
ATOM 760 C CA . ARG A 1 89 ? -26.285 -4.936 29.823 1.00 70.56 89 ARG A CA 1
ATOM 761 C C . ARG A 1 89 ? -26.299 -6.057 28.788 1.00 70.56 89 ARG A C 1
ATOM 763 O O . ARG A 1 89 ? -25.815 -7.148 29.080 1.00 70.56 89 ARG A O 1
ATOM 770 N N . SER A 1 90 ? -26.828 -5.814 27.591 1.00 82.94 90 SER A N 1
ATOM 771 C CA . SER A 1 90 ? -26.813 -6.801 26.511 1.00 82.94 90 SER A CA 1
ATOM 772 C C . SER A 1 90 ? -25.449 -6.826 25.819 1.00 82.94 90 SER A C 1
ATOM 774 O O . SER A 1 90 ? -24.998 -5.812 25.291 1.00 82.94 90 SER A O 1
ATOM 776 N N . GLN A 1 91 ? -24.801 -7.996 25.780 1.00 84.81 91 GLN A N 1
ATOM 777 C CA . GLN A 1 91 ? -23.488 -8.180 25.140 1.00 84.81 91 GLN A CA 1
ATOM 778 C C . GLN A 1 91 ? -23.488 -7.790 23.658 1.00 84.81 91 GLN A C 1
ATOM 780 O O . GLN A 1 91 ? -22.528 -7.198 23.166 1.00 84.81 91 GLN A O 1
ATOM 785 N N . SER A 1 92 ? -24.566 -8.121 22.943 1.00 87.56 92 SER A N 1
ATOM 786 C CA . SER A 1 92 ? -24.691 -7.844 21.512 1.00 87.56 92 SER A CA 1
ATOM 787 C C . SER A 1 92 ? -24.868 -6.353 21.241 1.00 87.56 92 SER A C 1
ATOM 789 O O . SER A 1 92 ? -24.284 -5.824 20.299 1.00 87.56 92 SER A O 1
ATOM 791 N N . LEU A 1 93 ? -25.635 -5.656 22.082 1.00 88.12 93 LEU A N 1
ATOM 792 C CA . LEU A 1 93 ? -25.901 -4.234 21.890 1.00 88.12 93 LEU A CA 1
ATOM 793 C C . LEU A 1 93 ? -24.671 -3.382 22.226 1.00 88.12 93 LEU A C 1
ATOM 795 O O . LEU A 1 93 ? -24.357 -2.439 21.504 1.00 88.12 93 LEU A O 1
ATOM 799 N N . THR A 1 94 ? -23.913 -3.746 23.265 1.00 89.06 94 THR A N 1
ATOM 800 C CA . THR A 1 94 ? -22.641 -3.075 23.577 1.00 89.06 94 THR A CA 1
ATOM 801 C C . THR A 1 94 ? -21.589 -3.306 22.494 1.00 89.06 94 THR A C 1
ATOM 803 O O . THR A 1 94 ? -20.838 -2.379 22.182 1.00 89.06 94 THR A O 1
ATOM 806 N N . ALA A 1 95 ? -21.559 -4.491 21.872 1.00 91.12 95 ALA A N 1
ATOM 807 C CA . ALA A 1 95 ? -20.688 -4.775 20.729 1.00 91.12 95 ALA A CA 1
ATOM 808 C C . ALA A 1 95 ? -21.042 -3.892 19.527 1.00 91.12 95 ALA A C 1
ATOM 810 O O . ALA A 1 95 ? -20.169 -3.223 18.977 1.00 91.12 95 ALA A O 1
ATOM 811 N N . LEU A 1 96 ? -22.328 -3.831 19.164 1.00 91.50 96 LEU A N 1
ATOM 812 C CA . LEU A 1 96 ? -22.811 -2.999 18.061 1.00 91.50 96 LEU A CA 1
ATOM 813 C C . LEU A 1 96 ? -22.562 -1.510 18.308 1.00 91.50 96 LEU A C 1
ATOM 815 O O . LEU A 1 96 ? -22.136 -0.818 17.393 1.00 91.50 96 LEU A O 1
ATOM 819 N N . ASN A 1 97 ? -22.753 -1.025 19.536 1.00 90.00 97 ASN A N 1
ATOM 820 C CA . ASN A 1 97 ? -22.465 0.367 19.885 1.00 90.00 97 ASN A CA 1
ATOM 821 C C . ASN A 1 97 ? -20.963 0.677 19.810 1.00 90.00 97 ASN A C 1
ATOM 823 O O . ASN A 1 97 ? -20.576 1.720 19.290 1.00 90.00 97 ASN A O 1
ATOM 827 N N . THR A 1 98 ? -20.107 -0.238 20.276 1.00 92.06 98 THR A N 1
ATOM 828 C CA . THR A 1 98 ? -18.642 -0.097 20.172 1.00 92.06 98 THR A CA 1
ATOM 829 C C . THR A 1 98 ? -18.205 -0.073 18.707 1.00 92.06 98 THR A C 1
ATOM 831 O O . THR A 1 98 ? -17.400 0.768 18.308 1.00 92.06 98 THR A O 1
ATOM 834 N N . PHE A 1 99 ? -18.781 -0.954 17.886 1.00 92.94 99 PHE A N 1
ATOM 835 C CA . PHE A 1 99 ? -18.525 -0.994 16.451 1.00 92.94 99 PHE A CA 1
ATOM 836 C C . PHE A 1 99 ? -19.034 0.268 15.741 1.00 92.94 99 PHE A C 1
ATOM 838 O O . PHE A 1 99 ? -18.289 0.867 14.972 1.00 92.94 99 PHE A O 1
ATOM 845 N N . ALA A 1 100 ? -20.247 0.734 16.047 1.00 92.94 100 ALA A N 1
ATOM 846 C CA . ALA A 1 100 ? -20.804 1.973 15.504 1.00 92.94 100 ALA A CA 1
ATOM 847 C C . ALA A 1 100 ? -19.894 3.177 15.798 1.00 92.94 100 ALA A C 1
ATOM 849 O O . ALA A 1 100 ? -19.595 3.958 14.898 1.00 92.94 100 ALA A O 1
ATOM 850 N N . LEU A 1 101 ? -19.364 3.280 17.020 1.00 92.56 101 LEU A N 1
ATOM 851 C CA . LEU A 1 101 ? -18.418 4.341 17.371 1.00 92.56 101 LEU A CA 1
ATOM 852 C C . LEU A 1 101 ? -17.094 4.228 16.618 1.00 92.56 101 LEU A C 1
ATOM 854 O O . LEU A 1 101 ? -16.542 5.252 16.228 1.00 92.56 101 LEU A O 1
ATOM 858 N N . SER A 1 102 ? -16.614 3.009 16.354 1.00 92.25 102 SER A N 1
ATOM 859 C CA . SER A 1 102 ? -15.386 2.788 15.577 1.00 92.25 102 SER A CA 1
ATOM 860 C C . SER A 1 102 ? -15.473 3.316 14.142 1.00 92.25 102 SER A C 1
ATOM 862 O O . SER A 1 102 ? -14.482 3.807 13.609 1.00 92.25 102 SER A O 1
ATOM 864 N N . ILE A 1 103 ? -16.672 3.288 13.552 1.00 92.44 103 ILE A N 1
ATOM 865 C CA . ILE A 1 103 ? -16.959 3.823 12.213 1.00 92.44 103 ILE A CA 1
ATOM 866 C C . ILE A 1 103 ? -17.513 5.257 12.259 1.00 92.44 103 ILE A C 1
ATOM 868 O O . ILE A 1 103 ? -18.029 5.752 11.260 1.00 92.44 103 ILE A O 1
ATOM 872 N N . ASN A 1 104 ? -17.411 5.934 13.410 1.00 93.50 104 ASN A N 1
ATOM 873 C CA . ASN A 1 104 ? -17.909 7.294 13.653 1.00 93.50 104 ASN A CA 1
ATOM 874 C C . ASN A 1 104 ? -19.424 7.477 13.426 1.00 93.50 104 ASN A C 1
ATOM 876 O O . ASN A 1 104 ? -19.889 8.574 13.111 1.00 93.50 104 ASN A O 1
ATOM 880 N N . VAL A 1 105 ? -20.212 6.418 13.618 1.00 92.94 105 VAL A N 1
ATOM 881 C CA . VAL A 1 105 ? -21.678 6.476 13.605 1.00 92.94 105 VAL A CA 1
ATOM 882 C C . VAL A 1 105 ? -22.195 6.811 15.004 1.00 92.94 105 VAL A C 1
ATOM 884 O O . VAL A 1 105 ? -21.708 6.301 16.015 1.00 92.94 105 VAL A O 1
ATOM 887 N N . SER A 1 106 ? -23.195 7.692 15.072 1.00 88.06 106 SER A N 1
ATOM 888 C CA . SER A 1 106 ? -23.803 8.102 16.335 1.00 88.06 106 SER A CA 1
ATOM 889 C C . SER A 1 106 ? -24.607 6.966 16.971 1.00 88.06 106 SER A C 1
ATOM 891 O O . SER A 1 106 ? -25.388 6.277 16.319 1.00 88.06 106 SER A O 1
ATOM 893 N N . VAL A 1 107 ? -24.439 6.804 18.283 1.00 86.31 107 VAL A N 1
ATOM 894 C CA . VAL A 1 107 ? -25.208 5.855 19.097 1.00 86.31 107 VAL A CA 1
ATOM 895 C C . VAL A 1 107 ? -26.401 6.575 19.730 1.00 86.31 107 VAL A C 1
ATOM 897 O O . VAL A 1 107 ? -26.286 7.729 20.149 1.00 86.31 107 VAL A O 1
ATOM 900 N N . PHE A 1 108 ? -27.552 5.899 19.777 1.00 75.12 108 PHE A N 1
ATOM 901 C CA . PHE A 1 108 ? -28.819 6.472 20.243 1.00 75.12 108 PHE A CA 1
ATOM 902 C C . PHE A 1 108 ? -28.861 6.672 21.766 1.00 75.12 108 PHE A C 1
ATOM 904 O O . PHE A 1 108 ? -29.273 7.730 22.239 1.00 75.12 108 PHE A O 1
ATOM 911 N N . GLU A 1 109 ? -28.387 5.690 22.537 1.00 75.38 109 GLU A N 1
ATOM 912 C CA . GLU A 1 109 ? -28.342 5.774 23.998 1.00 75.38 109 GLU A CA 1
ATOM 913 C C . GLU A 1 109 ? -26.999 6.317 24.487 1.00 75.38 109 GLU A C 1
ATOM 915 O O . GLU A 1 109 ? -25.927 5.818 24.134 1.00 75.38 109 GLU A O 1
ATOM 920 N N . ARG A 1 110 ? -27.058 7.374 25.303 1.00 79.12 110 ARG A N 1
ATOM 921 C CA . ARG A 1 110 ? -25.874 8.005 25.889 1.00 79.12 110 ARG A CA 1
ATOM 922 C C . ARG A 1 110 ? -25.607 7.405 27.267 1.00 79.12 110 ARG A C 1
ATOM 924 O O . ARG A 1 110 ? -26.526 7.406 28.082 1.00 79.12 110 ARG A O 1
ATOM 931 N N . PRO A 1 111 ? -24.362 7.002 27.568 1.00 81.94 111 PRO A N 1
ATOM 932 C CA . PRO A 1 111 ? -24.040 6.451 28.873 1.00 81.94 111 PRO A CA 1
ATOM 933 C C . PRO A 1 111 ? -24.176 7.506 29.977 1.00 81.94 111 PRO A C 1
ATOM 935 O O . PRO A 1 111 ? -23.677 8.630 29.839 1.00 81.94 111 PRO A O 1
ATOM 938 N N . GLU A 1 112 ? -24.813 7.149 31.092 1.00 81.75 112 GLU A N 1
ATOM 939 C CA . GLU A 1 112 ? -24.991 8.061 32.232 1.00 81.75 112 GLU A CA 1
ATOM 940 C C . GLU A 1 112 ? -23.796 8.016 33.192 1.00 81.75 112 GLU A C 1
ATOM 942 O O . GLU A 1 112 ? -23.425 9.027 33.799 1.00 81.75 112 GLU A O 1
ATOM 947 N N . HIS A 1 113 ? -23.165 6.848 33.329 1.00 83.94 113 HIS A N 1
ATOM 948 C CA . HIS A 1 113 ? -22.082 6.643 34.281 1.00 83.94 113 HIS A CA 1
ATOM 949 C C . HIS A 1 113 ? -20.758 7.290 33.826 1.00 83.94 113 HIS A C 1
ATOM 951 O O . HIS A 1 113 ? -20.291 7.086 32.706 1.00 83.94 113 HIS A O 1
ATOM 957 N N . ASN A 1 114 ? -20.101 8.043 34.718 1.00 86.94 114 ASN A N 1
ATOM 958 C CA . ASN A 1 114 ? -18.874 8.802 34.421 1.00 86.94 114 ASN A CA 1
ATOM 959 C C . ASN A 1 114 ? -17.732 8.005 33.745 1.00 86.94 114 ASN A C 1
ATOM 961 O O . ASN A 1 114 ? -17.210 8.498 32.745 1.00 86.94 114 ASN A O 1
ATOM 965 N N . PRO A 1 115 ? -17.321 6.807 34.212 1.00 87.62 115 PRO A N 1
ATOM 966 C CA . PRO A 1 115 ? -16.267 6.045 33.533 1.00 87.62 115 PRO A CA 1
ATOM 967 C C . PRO A 1 115 ? -16.696 5.566 32.141 1.00 87.62 115 PRO A C 1
ATOM 969 O O . PRO A 1 115 ? -15.876 5.540 31.228 1.00 87.62 115 PRO A O 1
ATOM 972 N N . LEU A 1 116 ? -17.984 5.269 31.943 1.00 88.12 116 LEU A N 1
ATOM 973 C CA . LEU A 1 116 ? -18.521 4.871 30.643 1.00 88.12 116 LEU A CA 1
ATOM 974 C C . LEU A 1 116 ? -18.544 6.058 29.666 1.00 88.12 116 LEU A C 1
ATOM 976 O O . LEU A 1 116 ? -18.205 5.907 28.496 1.00 88.12 116 LEU A O 1
ATOM 980 N N . ARG A 1 117 ? -18.830 7.269 30.165 1.00 90.25 117 ARG A N 1
ATOM 981 C CA . ARG A 1 117 ? -18.691 8.519 29.398 1.00 90.25 117 ARG A CA 1
ATOM 982 C C . ARG A 1 117 ? -17.245 8.795 28.996 1.00 90.25 117 ARG A C 1
ATOM 984 O O . ARG A 1 117 ? -17.011 9.242 27.876 1.00 90.25 117 ARG A O 1
ATOM 991 N N . LEU A 1 118 ? -16.284 8.538 29.884 1.00 92.06 118 LEU A N 1
ATOM 992 C CA . LEU A 1 118 ? -14.864 8.700 29.567 1.00 92.06 118 LEU A CA 1
ATOM 993 C C . LEU A 1 118 ? -14.417 7.692 28.501 1.00 92.06 118 LEU A C 1
ATOM 995 O O . LEU A 1 118 ? -13.767 8.089 27.539 1.00 92.06 118 LEU A O 1
ATOM 999 N N . LEU A 1 119 ? -14.820 6.422 28.632 1.00 91.38 119 LEU A N 1
ATOM 1000 C CA . LEU A 1 119 ? -14.555 5.384 27.632 1.00 91.38 119 LEU A CA 1
ATOM 1001 C C . LEU A 1 119 ? -15.152 5.757 26.270 1.00 91.38 119 LEU A C 1
ATOM 1003 O O . LEU A 1 119 ? -14.464 5.674 25.258 1.00 91.38 119 LEU A O 1
ATOM 1007 N N . PHE A 1 120 ? -16.401 6.227 26.249 1.00 91.75 120 PHE A N 1
ATOM 1008 C CA . PHE A 1 120 ? -17.066 6.713 25.041 1.00 91.75 120 PHE A CA 1
ATOM 1009 C C . PHE A 1 120 ? -16.295 7.854 24.370 1.00 91.75 120 PHE A C 1
ATOM 1011 O O . PHE A 1 120 ? -16.051 7.808 23.165 1.00 91.75 120 PHE A O 1
ATOM 1018 N N . MET A 1 121 ? -15.877 8.864 25.141 1.00 92.94 121 MET A N 1
ATOM 1019 C CA . MET A 1 121 ? -15.106 9.994 24.613 1.00 92.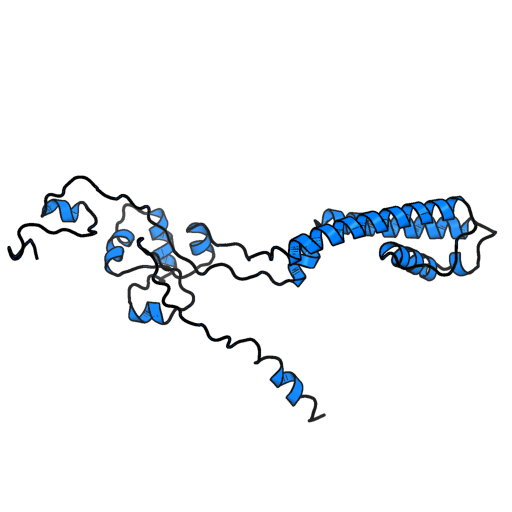94 121 MET A CA 1
ATOM 1020 C C . MET A 1 121 ? -13.742 9.550 24.076 1.00 92.94 121 MET A C 1
ATOM 1022 O O . MET A 1 121 ? -13.361 9.957 22.980 1.00 92.94 121 MET A O 1
ATOM 1026 N N . ALA A 1 122 ? -13.031 8.687 24.806 1.00 93.56 122 ALA A N 1
ATOM 1027 C CA . ALA A 1 122 ? -11.736 8.161 24.386 1.00 93.56 122 ALA A CA 1
ATOM 1028 C C . ALA A 1 122 ? -11.845 7.325 23.101 1.00 93.56 122 ALA A C 1
ATOM 1030 O O . ALA A 1 122 ? -11.076 7.541 22.166 1.00 93.56 122 ALA A O 1
ATOM 1031 N N . LEU A 1 123 ? -12.836 6.430 23.022 1.00 93.06 123 LEU A N 1
ATOM 1032 C CA . LEU A 1 123 ? -13.087 5.609 21.837 1.00 93.06 123 LEU A CA 1
ATOM 1033 C C . LEU A 1 123 ? -13.468 6.467 20.626 1.00 93.06 123 LEU A C 1
ATOM 1035 O O . LEU A 1 123 ? -12.970 6.228 19.531 1.00 93.06 123 LEU A O 1
ATOM 1039 N N . THR A 1 124 ? -14.296 7.495 20.825 1.00 93.56 124 THR A N 1
ATOM 1040 C CA . THR A 1 124 ? -14.686 8.421 19.750 1.00 93.56 124 THR A CA 1
ATOM 1041 C C . THR A 1 124 ? -13.477 9.196 19.227 1.00 93.56 124 THR A C 1
ATOM 1043 O O . THR A 1 124 ? -13.279 9.293 18.020 1.00 93.56 124 THR A O 1
ATOM 1046 N N . LEU A 1 125 ? -12.623 9.718 20.115 1.00 95.06 125 LEU A N 1
ATOM 1047 C CA . LEU A 1 125 ? -11.396 10.406 19.706 1.00 95.06 125 LEU A CA 1
ATOM 1048 C C . LEU A 1 125 ? -10.437 9.465 18.971 1.00 95.06 125 LEU A C 1
ATOM 1050 O O . LEU A 1 125 ? -9.860 9.858 17.959 1.00 95.06 125 LEU A O 1
ATOM 1054 N N . PHE A 1 126 ? -10.284 8.228 19.441 1.00 94.44 126 PHE A N 1
ATOM 1055 C CA . PHE A 1 126 ? -9.487 7.213 18.757 1.00 94.44 126 PHE A CA 1
ATOM 1056 C C . PHE A 1 126 ? -10.027 6.922 17.347 1.00 94.44 126 PHE A C 1
ATOM 1058 O O . PHE A 1 126 ? -9.272 6.997 16.379 1.00 94.44 126 PHE A O 1
ATOM 1065 N N . ALA A 1 127 ? -11.333 6.673 17.215 1.00 94.75 127 ALA A N 1
ATOM 1066 C CA . ALA A 1 127 ? -11.988 6.388 15.939 1.00 94.75 127 ALA A CA 1
ATOM 1067 C C . ALA A 1 127 ? -11.881 7.553 14.941 1.00 94.75 127 ALA A C 1
ATOM 1069 O O . ALA A 1 12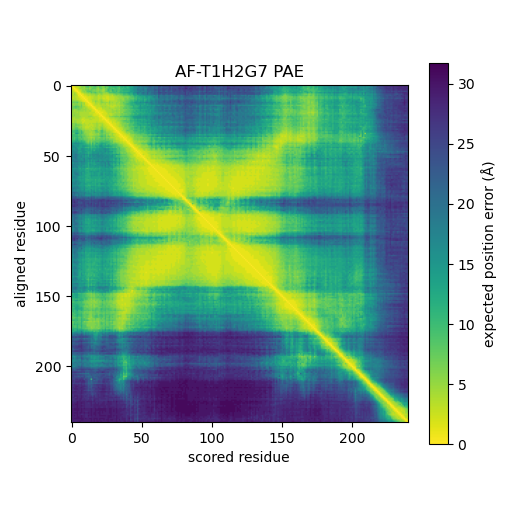7 ? -11.633 7.334 13.751 1.00 94.75 127 ALA A O 1
ATOM 1070 N N . LEU A 1 128 ? -12.008 8.795 15.422 1.00 95.38 128 LEU A N 1
ATOM 1071 C CA . LEU A 1 128 ? -11.810 10.000 14.614 1.00 95.38 128 LEU A CA 1
ATOM 1072 C C . LEU A 1 128 ? -10.372 10.105 14.098 1.00 95.38 128 LEU A C 1
ATOM 1074 O O . LEU A 1 128 ? -10.165 10.368 12.915 1.00 95.38 128 LEU A O 1
ATOM 1078 N N . ASN A 1 129 ? -9.379 9.871 14.962 1.00 95.25 129 ASN A N 1
ATOM 1079 C CA . ASN A 1 129 ? -7.971 9.899 14.562 1.00 95.25 129 ASN A CA 1
ATOM 1080 C C . ASN A 1 129 ? -7.659 8.801 13.539 1.00 95.25 129 ASN A C 1
ATOM 1082 O O . ASN A 1 129 ? -7.079 9.094 12.495 1.00 95.25 129 ASN A O 1
ATOM 1086 N N . LEU A 1 130 ? -8.097 7.564 13.794 1.00 93.81 130 LEU A N 1
ATOM 1087 C CA . LEU A 1 130 ? -7.881 6.438 12.886 1.00 93.81 130 LEU A CA 1
ATOM 1088 C C . LEU A 1 130 ? -8.511 6.699 11.509 1.00 93.81 130 LEU A C 1
ATOM 1090 O O . LEU A 1 130 ? -7.861 6.508 10.484 1.00 93.81 130 LEU A O 1
ATOM 1094 N N . THR A 1 131 ? -9.742 7.215 11.483 1.00 94.38 131 THR A N 1
ATOM 1095 C CA . THR A 1 131 ? -10.453 7.542 10.236 1.00 94.38 131 THR A CA 1
ATOM 1096 C C . THR A 1 131 ? -9.806 8.706 9.493 1.00 94.38 131 THR A C 1
ATOM 1098 O O . THR A 1 131 ? -9.730 8.675 8.265 1.00 94.38 131 THR A O 1
ATOM 1101 N N . CYS A 1 132 ? -9.302 9.717 10.206 1.00 94.94 132 CYS A N 1
ATOM 1102 C CA . CYS A 1 132 ? -8.581 10.840 9.607 1.00 94.94 132 CYS A CA 1
ATOM 1103 C C . CYS A 1 132 ? -7.286 10.372 8.926 1.00 94.94 132 CYS A C 1
ATOM 1105 O O . CYS A 1 132 ? -7.041 10.704 7.765 1.00 94.94 132 CYS A O 1
ATOM 1107 N N . ILE A 1 133 ? -6.495 9.540 9.613 1.00 94.69 133 ILE A N 1
ATOM 1108 C CA . ILE A 1 133 ? -5.257 8.974 9.063 1.00 94.69 133 ILE A CA 1
ATOM 1109 C C . ILE A 1 133 ? -5.571 8.093 7.851 1.00 94.69 133 ILE A C 1
ATOM 1111 O O . ILE A 1 133 ? -4.954 8.269 6.799 1.00 94.69 133 ILE A O 1
ATOM 1115 N N . TYR A 1 134 ? -6.554 7.194 7.975 1.00 93.50 134 TYR A N 1
ATOM 1116 C CA . TYR A 1 134 ? -6.965 6.318 6.879 1.00 93.50 134 TYR A CA 1
ATOM 1117 C C . TYR A 1 134 ? -7.420 7.127 5.662 1.00 93.50 134 TYR A C 1
ATOM 1119 O O . TYR A 1 134 ? -6.937 6.898 4.561 1.00 93.50 134 TYR A O 1
ATOM 1127 N N . SER A 1 135 ? -8.283 8.127 5.861 1.00 93.00 135 SER A N 1
ATOM 1128 C CA . SER A 1 135 ? -8.801 8.967 4.774 1.00 93.00 135 SER A CA 1
ATOM 1129 C C . SER A 1 135 ? -7.698 9.784 4.098 1.00 93.00 135 SER A C 1
ATOM 1131 O O . SER A 1 135 ? -7.700 9.920 2.879 1.00 93.00 135 SER A O 1
ATOM 1133 N N . SER A 1 136 ? -6.732 10.296 4.867 1.00 94.25 136 SER A N 1
ATOM 1134 C CA . SER A 1 136 ? -5.573 11.019 4.329 1.00 94.25 136 SER A CA 1
ATOM 1135 C C . SER A 1 136 ? -4.732 10.127 3.409 1.00 94.25 136 SER A C 1
ATOM 1137 O O . SER A 1 136 ? -4.454 10.488 2.267 1.00 94.25 136 SER A O 1
ATOM 1139 N N . LYS A 1 137 ? -4.411 8.907 3.857 1.00 91.50 137 LYS A N 1
ATOM 1140 C CA . LYS A 1 137 ? -3.670 7.928 3.047 1.00 91.50 137 LYS A CA 1
ATOM 1141 C C . LYS A 1 137 ? -4.478 7.395 1.868 1.00 91.50 137 LYS A C 1
ATOM 1143 O O . LYS A 1 137 ? -3.925 7.140 0.804 1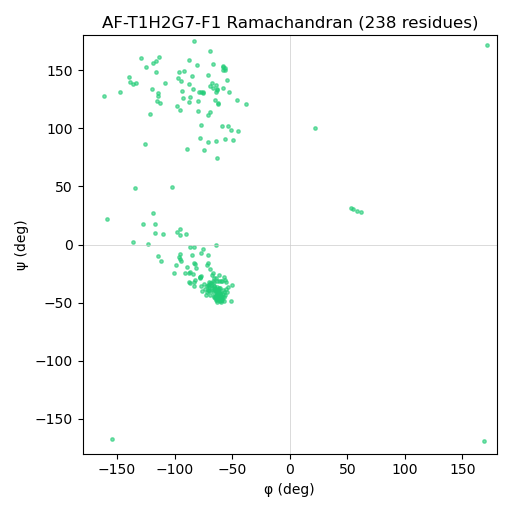.00 91.50 137 LYS A O 1
ATOM 1148 N N . LEU A 1 138 ? -5.788 7.275 2.025 1.00 91.19 138 LEU A N 1
ATOM 1149 C CA . LEU A 1 138 ? -6.689 6.879 0.953 1.00 91.19 138 LEU A CA 1
ATOM 1150 C C . LEU A 1 138 ? -6.679 7.892 -0.203 1.00 91.19 138 LEU A C 1
ATOM 1152 O O . LEU A 1 138 ? -6.697 7.497 -1.367 1.00 91.19 138 LEU A O 1
ATOM 1156 N N . ILE A 1 139 ? -6.594 9.192 0.100 1.00 91.75 139 ILE A N 1
ATOM 1157 C CA . ILE A 1 139 ? -6.429 10.235 -0.924 1.00 91.75 139 ILE A CA 1
ATOM 1158 C C . ILE A 1 139 ? -5.104 10.051 -1.675 1.00 91.75 139 ILE A C 1
ATOM 1160 O O . ILE A 1 139 ? -5.085 10.167 -2.900 1.00 91.75 139 ILE A O 1
ATOM 1164 N N . ASP A 1 140 ? -4.010 9.726 -0.980 1.00 87.81 140 ASP A N 1
ATOM 1165 C CA . ASP A 1 140 ? -2.726 9.430 -1.631 1.00 87.81 140 ASP A CA 1
ATOM 1166 C C . ASP A 1 140 ? -2.848 8.254 -2.615 1.00 87.81 140 ASP A C 1
ATOM 1168 O O . ASP A 1 140 ? -2.406 8.373 -3.757 1.00 87.81 140 ASP A O 1
ATOM 1172 N N . VAL A 1 141 ? -3.513 7.164 -2.216 1.00 86.25 141 VAL A N 1
ATOM 1173 C CA . VAL A 1 141 ? -3.731 5.981 -3.072 1.00 86.25 141 VAL A CA 1
ATOM 1174 C C . VAL A 1 141 ? -4.555 6.317 -4.318 1.00 86.25 141 VAL A C 1
ATOM 1176 O O . VAL A 1 141 ? -4.252 5.838 -5.409 1.00 86.25 141 VAL A O 1
ATOM 1179 N N . PHE A 1 142 ? -5.582 7.163 -4.194 1.00 85.25 142 PHE A N 1
ATOM 1180 C CA . PHE A 1 142 ? -6.402 7.551 -5.346 1.00 85.25 142 PHE A CA 1
ATOM 1181 C C . PHE A 1 142 ? -5.750 8.597 -6.251 1.00 85.25 142 PHE A C 1
ATOM 1183 O O . PHE A 1 142 ? -6.036 8.631 -7.447 1.00 85.25 142 PHE A O 1
ATOM 1190 N N . THR A 1 143 ? -4.896 9.465 -5.707 1.00 88.56 143 THR A N 1
ATOM 1191 C CA . THR A 1 143 ? -4.203 10.498 -6.496 1.00 88.56 143 THR A CA 1
ATOM 1192 C C . THR A 1 143 ? -2.968 9.958 -7.207 1.00 88.56 143 THR A C 1
ATOM 1194 O O . THR A 1 143 ? -2.634 10.434 -8.292 1.00 88.56 143 THR A O 1
ATOM 1197 N N . ARG A 1 144 ? -2.299 8.959 -6.624 1.00 83.25 144 ARG A N 1
ATOM 1198 C CA . ARG A 1 144 ? -1.118 8.294 -7.180 1.00 83.25 144 ARG A CA 1
ATOM 1199 C C . ARG A 1 144 ? -1.377 6.787 -7.223 1.00 83.25 144 ARG A C 1
ATOM 1201 O O . ARG A 1 144 ? -1.034 6.097 -6.264 1.00 83.25 144 ARG A O 1
ATOM 1208 N N . PRO A 1 145 ? -1.999 6.276 -8.302 1.00 77.62 145 PRO A N 1
ATOM 1209 C CA . PRO A 1 145 ? -2.304 4.859 -8.386 1.00 77.62 145 PRO A CA 1
ATOM 1210 C C . PRO A 1 145 ? -1.004 4.050 -8.387 1.00 77.62 145 PRO A C 1
ATOM 1212 O O . PRO A 1 145 ? -0.052 4.391 -9.093 1.00 77.62 145 PRO A O 1
ATOM 1215 N N . ALA A 1 146 ? -0.973 2.997 -7.574 1.00 77.00 146 ALA A N 1
ATOM 1216 C CA . ALA A 1 146 ? 0.147 2.073 -7.533 1.00 77.00 146 ALA A CA 1
ATOM 1217 C C . ALA A 1 146 ? 0.222 1.290 -8.851 1.00 77.00 146 ALA A C 1
ATOM 1219 O O . ALA A 1 146 ? -0.799 0.873 -9.410 1.00 77.00 146 ALA A O 1
ATOM 1220 N N . TYR A 1 147 ? 1.440 1.112 -9.345 1.00 82.38 147 TYR A N 1
ATOM 1221 C CA . TYR A 1 147 ? 1.735 0.198 -10.438 1.00 82.38 147 TYR A CA 1
ATOM 1222 C C . TYR A 1 147 ? 2.211 -1.118 -9.842 1.00 82.38 147 TYR A C 1
ATOM 1224 O O . TYR A 1 147 ? 2.811 -1.129 -8.766 1.00 82.38 147 TYR A O 1
ATOM 1232 N N . VAL A 1 148 ? 1.924 -2.215 -10.540 1.00 82.62 148 VAL A N 1
ATOM 1233 C CA . VAL A 1 148 ? 2.500 -3.520 -10.206 1.00 82.62 148 VAL A CA 1
ATOM 1234 C C . VAL A 1 148 ? 4.026 -3.386 -10.221 1.00 82.62 148 VAL A C 1
ATOM 1236 O O . VAL A 1 148 ? 4.565 -2.536 -10.934 1.00 82.62 148 VAL A O 1
ATOM 1239 N N . HIS A 1 149 ? 4.712 -4.210 -9.427 1.00 86.25 149 HIS A N 1
ATOM 1240 C CA . HIS A 1 149 ? 6.173 -4.283 -9.437 1.00 86.25 149 HIS A CA 1
ATOM 1241 C C . HIS A 1 149 ? 6.706 -4.349 -10.878 1.00 86.25 149 HIS A C 1
ATOM 1243 O O . HIS A 1 149 ? 6.260 -5.170 -11.685 1.00 86.25 149 HIS A O 1
ATOM 1249 N N . GLN A 1 150 ? 7.594 -3.412 -11.203 1.00 86.75 150 GLN A N 1
ATOM 1250 C CA . GLN A 1 150 ? 8.227 -3.307 -12.507 1.00 86.75 150 GLN A CA 1
ATOM 1251 C C . GLN A 1 150 ? 9.460 -4.204 -12.494 1.00 86.75 150 GLN A C 1
ATOM 1253 O O . GLN A 1 150 ? 10.305 -4.077 -11.615 1.00 86.75 150 GLN A O 1
ATOM 1258 N N . ILE A 1 151 ? 9.552 -5.100 -13.476 1.00 83.62 151 ILE A N 1
ATOM 1259 C CA . ILE A 1 151 ? 10.721 -5.964 -13.613 1.00 83.62 151 ILE A CA 1
ATOM 1260 C C . ILE A 1 151 ? 11.898 -5.094 -14.042 1.00 83.62 151 ILE A C 1
ATOM 1262 O O . ILE A 1 151 ? 11.888 -4.537 -15.146 1.00 83.62 151 ILE A O 1
ATOM 1266 N N . ASP A 1 152 ? 12.876 -4.988 -13.149 1.00 82.88 152 ASP A N 1
ATOM 1267 C CA . ASP A 1 152 ? 14.030 -4.096 -13.287 1.00 82.88 152 ASP A CA 1
ATOM 1268 C C . ASP A 1 152 ? 15.343 -4.866 -13.495 1.00 82.88 152 ASP A C 1
ATOM 1270 O O . ASP A 1 152 ? 16.338 -4.276 -13.920 1.00 82.88 152 ASP A O 1
ATOM 1274 N N . THR A 1 153 ? 15.361 -6.184 -13.250 1.00 82.31 153 THR A N 1
ATOM 1275 C CA . THR A 1 153 ? 16.566 -7.018 -13.369 1.00 82.31 153 THR A CA 1
ATOM 1276 C C . THR A 1 153 ? 16.378 -8.208 -14.311 1.00 82.31 153 THR A C 1
ATOM 1278 O O . THR A 1 153 ? 15.270 -8.711 -14.504 1.00 82.31 153 THR A O 1
ATOM 1281 N N . ILE A 1 154 ? 17.477 -8.667 -14.917 1.00 74.44 154 ILE A N 1
ATOM 1282 C CA . ILE A 1 154 ? 17.468 -9.824 -15.826 1.00 74.44 154 ILE A CA 1
ATOM 1283 C C . ILE A 1 154 ? 17.214 -11.111 -15.032 1.00 74.44 154 ILE A C 1
ATOM 1285 O O . ILE A 1 154 ? 16.545 -12.016 -15.517 1.00 74.44 154 ILE A O 1
ATOM 1289 N N . GLU A 1 155 ? 17.679 -11.185 -13.786 1.00 76.56 155 GLU A N 1
ATOM 1290 C CA . GLU A 1 155 ? 17.452 -12.328 -12.902 1.00 76.56 155 GLU A CA 1
ATOM 1291 C C . GLU A 1 155 ? 15.962 -12.560 -12.655 1.00 76.56 155 GLU A C 1
ATOM 1293 O O . GLU A 1 155 ? 15.495 -13.692 -12.752 1.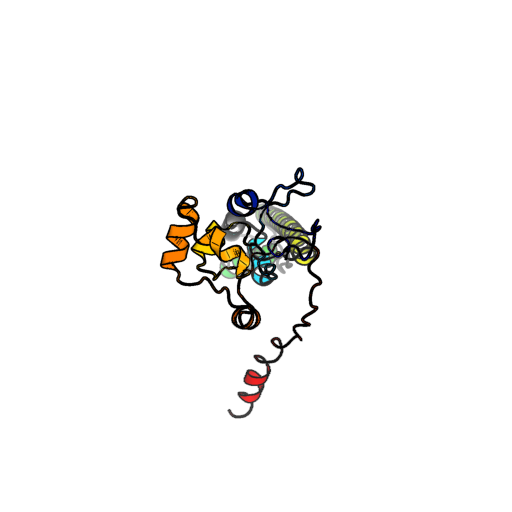00 76.56 155 GLU A O 1
ATOM 1298 N N . GLU A 1 156 ? 15.196 -11.491 -12.439 1.00 76.62 156 GLU A N 1
ATOM 1299 C CA . GLU A 1 156 ? 13.746 -11.576 -12.266 1.00 76.62 156 GLU A CA 1
ATOM 1300 C C . GLU A 1 156 ? 13.051 -12.058 -13.551 1.00 76.62 156 GLU A C 1
ATOM 1302 O O . GLU A 1 156 ? 12.152 -12.899 -13.504 1.00 76.62 156 GLU A O 1
ATOM 1307 N N . VAL A 1 157 ? 13.510 -11.598 -14.720 1.00 75.12 157 VAL A N 1
ATOM 1308 C CA . VAL A 1 157 ? 13.035 -12.091 -16.026 1.00 75.12 157 VAL A CA 1
ATOM 1309 C C . VAL A 1 157 ? 13.245 -13.601 -16.160 1.00 75.12 157 VAL A C 1
ATOM 1311 O O . VAL A 1 157 ? 12.353 -14.312 -16.636 1.00 75.12 157 VAL A O 1
ATOM 1314 N N . MET A 1 158 ? 14.406 -14.094 -15.721 1.00 71.25 158 MET A N 1
ATOM 1315 C CA . MET A 1 158 ? 14.741 -15.516 -15.758 1.00 71.25 158 MET A CA 1
ATOM 1316 C C . MET A 1 158 ? 13.910 -16.335 -14.768 1.00 71.25 158 MET A C 1
ATOM 1318 O O . MET A 1 158 ? 13.416 -17.401 -15.135 1.00 71.25 158 MET A O 1
ATOM 1322 N N . GLU A 1 159 ? 13.723 -15.849 -13.538 1.00 76.81 159 GLU A N 1
ATOM 1323 C CA . GLU A 1 159 ? 12.886 -16.506 -12.524 1.00 76.81 159 GLU A CA 1
ATOM 1324 C C . GLU A 1 159 ? 11.428 -16.632 -12.979 1.00 76.81 159 GLU A C 1
ATOM 1326 O O . GLU A 1 159 ? 10.785 -17.658 -12.751 1.00 76.81 159 GLU A O 1
ATOM 1331 N N . LEU A 1 160 ? 10.919 -15.613 -13.676 1.00 74.94 160 LEU A N 1
ATOM 1332 C CA . LEU A 1 160 ? 9.573 -15.603 -14.245 1.00 74.94 160 LEU A CA 1
ATOM 1333 C C . LEU A 1 160 ? 9.453 -16.436 -15.534 1.00 74.94 160 LEU A C 1
ATOM 1335 O O . LEU A 1 160 ? 8.341 -16.628 -16.031 1.00 74.94 160 LEU A O 1
ATOM 1339 N N . GLY A 1 161 ? 10.569 -16.942 -16.074 1.00 70.12 161 GLY A N 1
ATOM 1340 C CA . GLY A 1 161 ? 10.601 -17.751 -17.293 1.00 70.12 161 GLY A CA 1
ATOM 1341 C C . GLY A 1 161 ? 10.093 -17.005 -18.528 1.00 70.12 161 GLY A C 1
ATOM 1342 O O . GLY A 1 161 ? 9.538 -17.628 -19.436 1.00 70.12 161 GLY A O 1
ATOM 1343 N N . ILE A 1 162 ? 10.225 -15.676 -18.552 1.00 72.12 162 ILE A N 1
ATOM 1344 C CA . ILE A 1 162 ? 9.726 -14.854 -19.655 1.00 72.12 162 ILE A CA 1
ATOM 1345 C C . ILE A 1 162 ? 10.680 -15.013 -20.847 1.00 72.12 162 ILE A C 1
ATOM 1347 O O . ILE A 1 162 ? 11.895 -14.874 -20.677 1.00 72.12 162 ILE A O 1
ATOM 1351 N N . PRO A 1 163 ? 10.171 -15.288 -22.063 1.00 67.50 163 PRO A N 1
ATOM 1352 C CA . PRO A 1 163 ? 11.016 -15.368 -23.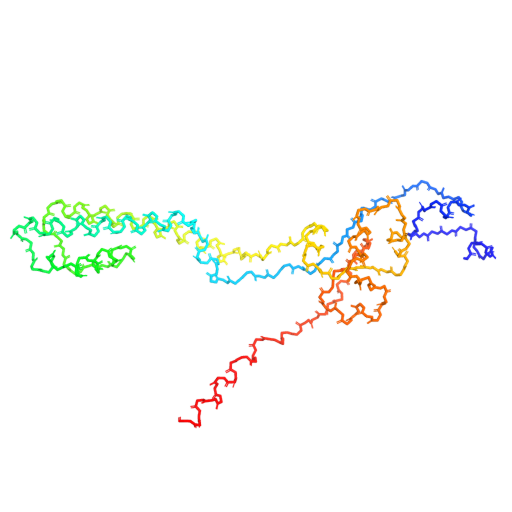243 1.00 67.50 163 PRO A CA 1
ATOM 1353 C C . PRO A 1 163 ? 11.666 -14.012 -23.533 1.00 67.50 163 PRO A C 1
ATOM 1355 O O . PRO A 1 163 ? 10.995 -12.975 -23.563 1.00 67.50 163 PRO A O 1
ATOM 1358 N N . PHE A 1 164 ? 12.970 -14.042 -23.785 1.00 70.50 164 PHE A N 1
ATOM 1359 C CA . PHE A 1 164 ? 13.772 -12.879 -24.136 1.00 70.50 164 PHE A CA 1
ATOM 1360 C C . PHE A 1 164 ? 14.590 -13.158 -25.394 1.00 70.50 164 PHE A C 1
ATOM 1362 O O . PHE A 1 164 ? 14.813 -14.304 -25.779 1.00 70.50 164 PHE A O 1
ATOM 1369 N N . GLY A 1 165 ? 15.044 -12.094 -26.041 1.00 69.19 165 GLY A N 1
ATOM 1370 C CA . GLY A 1 165 ? 15.917 -12.171 -27.202 1.00 69.19 165 GLY A CA 1
ATOM 1371 C C . GLY A 1 165 ? 16.039 -10.819 -27.897 1.00 69.19 165 GLY A C 1
ATOM 1372 O O . GLY A 1 165 ? 15.628 -9.784 -27.359 1.00 69.19 165 GLY A O 1
ATOM 1373 N N . GLY A 1 166 ? 16.627 -10.833 -29.089 1.00 68.88 166 GLY A N 1
ATOM 1374 C CA . GLY A 1 166 ? 16.971 -9.616 -29.812 1.00 68.88 166 GLY A CA 1
ATOM 1375 C C . GLY A 1 166 ? 17.046 -9.799 -31.329 1.00 68.88 166 GLY A C 1
ATOM 1376 O O . GLY A 1 166 ? 16.588 -10.813 -31.870 1.00 68.88 166 GLY A O 1
ATOM 1377 N N . PRO A 1 167 ? 17.601 -8.801 -32.034 1.00 66.00 167 PRO A N 1
ATOM 1378 C CA . PRO A 1 167 ? 17.911 -8.889 -33.458 1.00 66.00 167 PRO A CA 1
ATOM 1379 C C . PRO A 1 167 ? 18.863 -10.056 -33.764 1.00 66.00 167 PRO A C 1
ATOM 1381 O O . PRO A 1 167 ? 19.658 -10.452 -32.909 1.00 66.00 167 PRO A O 1
ATOM 1384 N N . LYS A 1 168 ? 18.825 -10.598 -34.989 1.00 66.12 168 LYS A N 1
ATOM 1385 C CA . LYS A 1 168 ? 19.692 -11.729 -35.389 1.00 66.12 168 LYS A CA 1
ATOM 1386 C C . LYS A 1 168 ? 21.172 -11.390 -35.263 1.00 66.12 168 LYS A C 1
ATOM 1388 O O . LYS A 1 168 ? 21.968 -12.264 -34.967 1.00 66.12 168 LYS A O 1
ATOM 1393 N N . GLU A 1 169 ? 21.506 -10.126 -35.467 1.00 66.31 169 GLU A N 1
ATOM 1394 C CA . GLU A 1 169 ? 22.849 -9.561 -35.392 1.00 66.31 169 GLU A CA 1
ATOM 1395 C C . GLU A 1 169 ? 23.410 -9.591 -33.966 1.00 66.31 169 GLU A C 1
ATOM 1397 O O . GLU A 1 169 ? 24.616 -9.614 -33.784 1.00 66.31 169 GLU A O 1
ATOM 1402 N N . SER A 1 170 ? 22.538 -9.615 -32.952 1.00 66.62 170 SER A N 1
ATOM 1403 C CA . SER A 1 170 ? 22.938 -9.704 -31.542 1.00 66.62 170 SER A CA 1
ATOM 1404 C C . SER A 1 170 ? 23.130 -11.141 -31.058 1.00 66.62 170 SER A C 1
ATOM 1406 O O . SER A 1 170 ? 23.464 -11.353 -29.898 1.00 66.62 170 SER A O 1
ATOM 1408 N N . ARG A 1 171 ? 22.882 -12.133 -31.923 1.00 68.56 171 ARG A N 1
ATOM 1409 C CA . ARG A 1 171 ? 22.926 -13.553 -31.567 1.00 68.56 171 ARG A CA 1
ATOM 1410 C C . ARG A 1 171 ? 24.309 -13.980 -31.092 1.00 68.56 171 ARG A C 1
ATOM 1412 O O . ARG A 1 171 ? 24.386 -14.689 -30.098 1.00 68.56 171 ARG A O 1
ATOM 1419 N N . ASP A 1 172 ? 25.355 -13.503 -31.754 1.00 67.50 172 ASP A N 1
ATOM 1420 C CA . ASP A 1 172 ? 26.737 -13.904 -31.482 1.00 67.50 172 ASP A CA 1
ATOM 1421 C C . ASP A 1 172 ? 27.170 -13.504 -30.057 1.00 67.50 172 ASP A C 1
ATOM 1423 O O . ASP A 1 172 ? 27.865 -14.251 -29.373 1.00 67.50 172 ASP A O 1
ATOM 1427 N N . TRP A 1 173 ? 26.634 -12.396 -29.529 1.00 63.75 173 TRP A N 1
ATOM 1428 C CA . TRP A 1 173 ? 26.837 -11.975 -28.135 1.00 63.75 173 TRP A CA 1
ATOM 1429 C C . TRP A 1 173 ? 26.225 -12.936 -27.114 1.00 63.75 173 TRP A C 1
ATOM 1431 O O . TRP A 1 173 ? 26.710 -13.043 -25.994 1.00 63.75 173 TRP A O 1
ATOM 1441 N N . PHE A 1 174 ? 25.160 -13.638 -27.498 1.00 62.81 174 PHE A N 1
ATOM 1442 C CA . PHE A 1 174 ? 24.541 -14.686 -26.693 1.00 62.81 174 PHE A CA 1
ATOM 1443 C C . PHE A 1 174 ? 25.044 -16.079 -27.071 1.00 62.81 174 PHE A C 1
ATOM 1445 O O . PHE A 1 174 ? 24.435 -17.040 -26.614 1.00 62.81 174 PHE A O 1
ATOM 1452 N N . GLU A 1 175 ? 26.071 -16.208 -27.923 1.00 62.75 175 GLU A N 1
ATOM 1453 C CA . GLU A 1 175 ? 26.669 -17.488 -28.331 1.00 62.75 175 GLU A CA 1
ATOM 1454 C C . GLU A 1 175 ? 28.122 -17.680 -27.858 1.00 62.75 175 GLU A C 1
ATOM 1456 O O . GLU A 1 175 ? 28.625 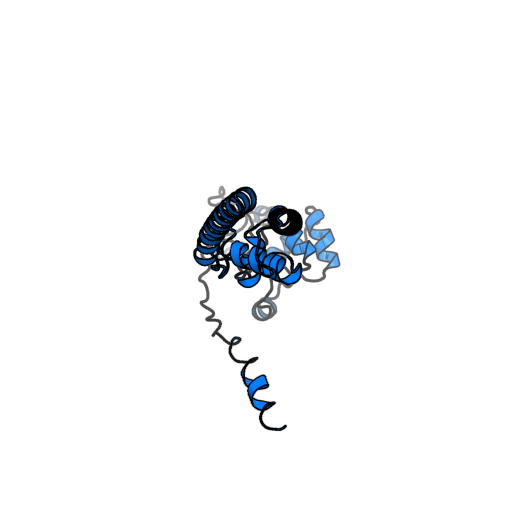-18.802 -27.894 1.00 62.75 175 GLU A O 1
ATOM 1461 N N . ASN A 1 176 ? 28.756 -16.634 -27.316 1.00 62.06 176 ASN A N 1
ATOM 1462 C CA . ASN A 1 176 ? 30.114 -16.701 -26.778 1.00 62.06 176 ASN A CA 1
ATOM 1463 C C . ASN A 1 176 ? 30.191 -17.364 -25.387 1.00 62.06 176 ASN A C 1
ATOM 1465 O O . ASN A 1 176 ? 29.479 -17.003 -24.449 1.00 62.06 176 ASN A O 1
ATOM 1469 N N . ASP A 1 177 ? 31.123 -18.313 -25.253 1.00 56.53 177 ASP A N 1
ATOM 1470 C CA . ASP A 1 177 ? 31.337 -19.152 -24.063 1.00 56.53 177 ASP A CA 1
ATOM 1471 C C . ASP A 1 177 ? 31.925 -18.402 -22.853 1.00 56.53 177 ASP A C 1
ATOM 1473 O O . ASP A 1 177 ? 31.985 -18.978 -21.771 1.00 56.53 177 ASP A O 1
ATOM 1477 N N . ASP A 1 178 ? 32.366 -17.151 -22.994 1.00 57.19 178 ASP A N 1
ATOM 1478 C CA . ASP A 1 178 ? 33.002 -16.395 -21.904 1.00 57.19 178 ASP A CA 1
ATOM 1479 C C . ASP A 1 178 ? 31.977 -15.728 -20.952 1.00 57.19 178 ASP A C 1
ATOM 1481 O O . ASP A 1 178 ? 32.306 -15.436 -19.799 1.00 57.19 178 ASP A O 1
ATOM 1485 N N . ASP A 1 179 ? 30.703 -15.614 -21.360 1.00 54.38 179 ASP A N 1
ATOM 1486 C CA . ASP A 1 179 ? 29.591 -15.012 -20.595 1.00 54.38 179 ASP A CA 1
ATOM 1487 C C . ASP A 1 179 ? 28.666 -16.082 -19.954 1.00 54.38 179 ASP A C 1
ATOM 1489 O O . ASP A 1 179 ? 27.433 -16.085 -20.054 1.00 54.38 179 ASP A O 1
ATOM 1493 N N . ILE A 1 180 ? 29.303 -17.039 -19.269 1.00 50.88 180 ILE A N 1
ATOM 1494 C CA . ILE A 1 180 ? 28.777 -18.354 -18.837 1.00 50.88 180 ILE A CA 1
ATOM 1495 C C . ILE A 1 180 ? 27.512 -18.304 -17.954 1.00 50.88 180 ILE A C 1
ATOM 1497 O O . ILE A 1 180 ? 26.735 -19.268 -17.935 1.00 50.88 180 ILE A O 1
ATOM 1501 N N . GLU A 1 181 ? 27.291 -17.239 -17.181 1.00 49.88 181 GLU A N 1
ATOM 1502 C CA . GLU A 1 181 ? 26.191 -17.208 -16.201 1.00 49.88 181 GLU A CA 1
ATOM 1503 C C . GLU A 1 181 ? 24.818 -16.980 -16.841 1.00 49.88 181 GLU A C 1
ATOM 1505 O O . GLU A 1 181 ? 23.862 -17.673 -16.489 1.00 49.88 181 GLU A O 1
ATOM 1510 N N . ILE A 1 182 ? 24.728 -16.105 -17.845 1.00 51.88 182 ILE A N 1
ATOM 1511 C CA . ILE A 1 182 ? 23.481 -15.841 -18.582 1.00 51.88 182 ILE A CA 1
ATOM 1512 C C . ILE A 1 182 ? 23.130 -17.059 -19.465 1.00 51.88 182 ILE A C 1
ATOM 1514 O O . ILE A 1 182 ? 21.971 -17.461 -19.596 1.00 51.88 182 ILE A O 1
ATOM 1518 N N . PHE A 1 183 ? 24.155 -17.730 -19.993 1.00 49.62 183 PHE A N 1
ATOM 1519 C CA . PHE A 1 183 ? 24.047 -18.827 -20.955 1.00 49.62 183 PHE A CA 1
ATOM 1520 C C . PHE A 1 183 ? 23.475 -20.137 -20.395 1.00 49.62 183 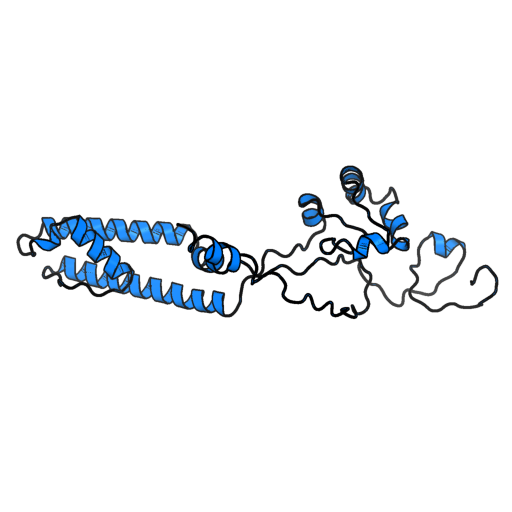PHE A C 1
ATOM 1522 O O . PHE A 1 183 ? 22.686 -20.836 -21.049 1.00 49.62 183 PHE A O 1
ATOM 1529 N N . LYS A 1 184 ? 23.854 -20.489 -19.159 1.00 48.53 184 LYS A N 1
ATOM 1530 C CA . LYS A 1 184 ? 23.376 -21.722 -18.512 1.00 48.53 184 LYS A CA 1
ATOM 1531 C C . LYS A 1 184 ? 21.867 -21.704 -18.276 1.00 48.53 184 LYS A C 1
ATOM 1533 O O . LYS A 1 184 ? 21.248 -22.766 -18.305 1.00 48.53 184 LYS A O 1
ATOM 1538 N N . LEU A 1 185 ? 21.269 -20.527 -18.093 1.00 47.41 185 LEU A N 1
ATOM 1539 C CA . LEU A 1 185 ? 19.822 -20.370 -17.935 1.00 47.41 185 LEU A CA 1
ATOM 1540 C C . LEU A 1 185 ? 19.074 -20.316 -19.278 1.00 47.41 185 LEU A C 1
ATOM 1542 O O . LEU A 1 185 ? 18.010 -20.923 -19.398 1.00 47.41 185 LEU A O 1
ATOM 1546 N N . ILE A 1 186 ? 19.660 -19.707 -20.316 1.00 49.84 186 ILE A N 1
ATOM 1547 C CA . ILE A 1 186 ? 19.116 -19.679 -21.691 1.00 49.84 186 ILE A CA 1
ATOM 1548 C C . ILE A 1 186 ? 18.892 -21.088 -22.250 1.00 49.84 186 ILE A C 1
ATOM 1550 O O . ILE A 1 186 ? 17.840 -21.390 -22.823 1.00 49.84 186 ILE A O 1
ATOM 1554 N N . THR A 1 187 ? 19.878 -21.965 -22.060 1.00 43.72 187 THR A N 1
ATOM 1555 C CA . THR A 1 187 ? 19.874 -23.326 -22.621 1.00 43.72 187 THR A CA 1
ATOM 1556 C C . THR A 1 187 ? 18.790 -24.213 -21.996 1.00 43.72 187 THR A C 1
ATOM 1558 O O . THR A 1 187 ? 18.290 -25.133 -22.641 1.00 43.72 187 THR A O 1
ATOM 1561 N N . ILE A 1 188 ? 18.378 -23.923 -20.757 1.00 45.62 188 ILE A N 1
ATOM 1562 C CA . ILE A 1 188 ? 17.308 -24.653 -20.056 1.00 45.62 188 ILE A CA 1
ATOM 1563 C C . ILE A 1 188 ? 15.920 -24.212 -20.550 1.00 45.62 188 ILE A C 1
ATOM 1565 O O . ILE A 1 188 ? 14.978 -25.004 -20.523 1.00 45.62 188 ILE A O 1
ATOM 1569 N N . LEU A 1 189 ? 15.793 -22.970 -21.025 1.00 46.34 189 LEU A N 1
ATOM 1570 C CA . LEU A 1 189 ? 14.508 -22.347 -21.336 1.00 46.34 189 LEU A CA 1
ATOM 1571 C C . LEU A 1 189 ? 14.119 -22.389 -22.824 1.00 46.34 189 LEU A C 1
ATOM 1573 O O . LEU A 1 189 ? 12.937 -22.294 -23.115 1.00 46.34 189 LEU A O 1
ATOM 1577 N N . ASN A 1 190 ? 15.033 -22.630 -23.772 1.00 47.31 190 ASN A N 1
ATOM 1578 C CA . ASN A 1 190 ? 14.693 -22.843 -25.196 1.00 47.31 190 ASN A CA 1
ATOM 1579 C C . ASN A 1 190 ? 13.856 -21.693 -25.827 1.00 47.31 190 ASN A C 1
ATOM 1581 O O . ASN A 1 190 ? 13.029 -21.928 -26.709 1.00 47.31 190 ASN A O 1
ATOM 1585 N N . TYR A 1 191 ? 14.048 -20.453 -25.353 1.00 53.25 191 TYR A N 1
ATOM 1586 C CA . TYR A 1 191 ? 13.187 -19.295 -25.655 1.00 53.25 191 TYR A CA 1
ATOM 1587 C C . TYR A 1 191 ? 13.878 -18.143 -26.402 1.00 53.25 191 TYR A C 1
ATOM 1589 O O . TYR A 1 191 ? 13.337 -17.041 -26.459 1.00 53.25 191 TYR A O 1
ATOM 1597 N N . LEU A 1 192 ? 15.031 -18.376 -27.031 1.00 53.88 192 LEU A N 1
ATOM 1598 C CA . LEU A 1 192 ? 15.633 -17.369 -27.901 1.00 53.88 192 LEU A CA 1
ATOM 1599 C C . LEU A 1 192 ? 14.914 -17.331 -29.250 1.00 53.88 192 LEU A C 1
ATOM 1601 O O . LEU A 1 192 ? 15.109 -18.175 -30.127 1.00 53.88 192 LEU A O 1
ATOM 1605 N N . ILE A 1 193 ? 14.068 -16.326 -29.420 1.00 56.88 193 ILE A N 1
ATOM 1606 C CA . ILE A 1 193 ? 13.439 -16.031 -30.699 1.00 56.88 193 ILE A CA 1
ATOM 1607 C C . ILE A 1 193 ? 14.314 -14.969 -31.339 1.00 56.88 193 ILE A C 1
ATOM 1609 O O . ILE A 1 193 ? 14.449 -13.887 -30.808 1.00 56.88 193 ILE A O 1
ATOM 1613 N N . PHE A 1 194 ? 14.957 -15.255 -32.462 1.00 56.16 194 PHE A N 1
ATOM 1614 C CA . PHE A 1 194 ? 15.704 -14.235 -33.214 1.00 56.16 194 PHE A CA 1
ATOM 1615 C C . PHE A 1 194 ? 15.005 -13.899 -34.535 1.00 56.16 194 PHE A C 1
ATOM 1617 O O . PHE A 1 194 ? 15.557 -13.217 -35.392 1.00 56.16 194 PHE A O 1
ATOM 1624 N N . ASP A 1 195 ? 13.780 -14.391 -34.751 1.00 57.62 195 ASP A N 1
ATOM 1625 C CA . ASP A 1 195 ? 13.068 -14.190 -36.010 1.00 57.62 195 ASP A CA 1
ATOM 1626 C C . ASP A 1 195 ? 12.070 -13.030 -35.949 1.00 57.62 195 ASP A C 1
ATOM 1628 O O . ASP A 1 195 ? 11.101 -13.053 -35.188 1.00 57.62 195 ASP A O 1
ATOM 1632 N N . HIS A 1 196 ? 12.285 -12.023 -36.799 1.00 53.84 196 HIS A N 1
ATOM 1633 C CA . HIS A 1 196 ? 11.521 -10.773 -36.849 1.00 53.84 196 HIS A CA 1
ATOM 1634 C C . HIS A 1 196 ? 10.007 -10.996 -37.039 1.00 53.84 196 HIS A C 1
ATOM 1636 O O . HIS A 1 196 ? 9.195 -10.210 -36.553 1.00 53.84 196 HIS A O 1
ATOM 1642 N N . GLN A 1 197 ? 9.598 -12.067 -37.730 1.00 55.06 197 GLN A N 1
ATOM 1643 C CA . GLN A 1 197 ? 8.175 -12.393 -37.911 1.00 55.06 197 GLN A CA 1
ATOM 1644 C C . GLN A 1 197 ? 7.520 -12.976 -36.651 1.00 55.06 197 GLN A C 1
ATOM 1646 O O . GLN A 1 197 ? 6.346 -12.708 -36.397 1.00 55.06 197 GLN A O 1
ATOM 1651 N N . ILE A 1 198 ? 8.271 -13.740 -35.855 1.00 54.78 198 ILE A N 1
ATOM 1652 C CA . ILE A 1 198 ? 7.783 -14.362 -34.618 1.00 54.78 198 ILE A CA 1
ATOM 1653 C C . ILE A 1 198 ? 7.706 -13.305 -33.503 1.00 54.78 198 ILE A C 1
ATOM 1655 O O . ILE A 1 198 ? 6.738 -13.272 -32.744 1.00 54.78 198 ILE A O 1
ATOM 1659 N N . TRP A 1 199 ? 8.650 -12.359 -33.483 1.00 51.31 199 TRP A N 1
ATOM 1660 C CA . TRP A 1 199 ? 8.652 -11.211 -32.570 1.00 51.31 199 TRP A CA 1
ATOM 1661 C C . TRP A 1 199 ? 7.397 -10.341 -32.656 1.00 51.31 199 TRP A C 1
ATOM 1663 O O . TRP A 1 199 ? 6.857 -9.936 -31.632 1.00 51.31 199 TRP A O 1
ATOM 1673 N N . GLN A 1 200 ? 6.883 -10.084 -33.862 1.00 52.88 200 GLN A N 1
ATOM 1674 C CA . GLN A 1 200 ? 5.658 -9.291 -34.030 1.00 52.88 200 GLN A CA 1
ATOM 1675 C C . GLN A 1 200 ? 4.394 -10.003 -33.522 1.00 52.88 200 GLN A C 1
ATOM 1677 O O . GLN A 1 200 ? 3.390 -9.343 -33.251 1.00 52.88 200 GLN A O 1
ATOM 1682 N N . GLN A 1 201 ? 4.420 -11.334 -33.402 1.00 50.69 201 GLN A N 1
ATOM 1683 C CA . GLN A 1 201 ? 3.286 -12.122 -32.911 1.00 50.69 201 GLN A CA 1
ATOM 1684 C C . GLN A 1 201 ? 3.275 -12.252 -31.383 1.00 50.69 201 GLN A C 1
ATOM 1686 O O . GLN A 1 201 ? 2.207 -12.414 -30.792 1.00 50.69 201 GLN A O 1
ATOM 1691 N N . LEU A 1 202 ? 4.431 -12.130 -30.730 1.00 51.72 202 LEU A N 1
ATOM 1692 C CA . LEU A 1 202 ? 4.562 -12.203 -29.278 1.00 51.72 202 LEU A CA 1
ATOM 1693 C C . LEU A 1 202 ? 4.400 -10.819 -28.649 1.00 51.72 202 LEU A C 1
ATOM 1695 O O . LEU A 1 202 ? 5.363 -10.149 -28.296 1.00 51.72 202 LEU A O 1
ATOM 1699 N N . GLN A 1 203 ? 3.147 -10.406 -28.457 1.00 47.16 203 GLN A N 1
ATOM 1700 C CA . GLN A 1 203 ? 2.782 -9.150 -27.782 1.00 47.16 203 GLN A CA 1
ATOM 1701 C C . GLN A 1 203 ? 3.190 -9.084 -26.290 1.00 47.16 203 GLN A C 1
ATOM 1703 O O . GLN A 1 203 ? 2.924 -8.079 -25.629 1.00 47.16 203 GLN A O 1
ATOM 1708 N N . GLU A 1 204 ? 3.814 -10.138 -25.756 1.00 46.97 204 GLU A N 1
ATOM 1709 C CA . GLU A 1 204 ? 4.186 -10.296 -24.343 1.00 46.97 204 GLU A CA 1
ATOM 1710 C C . GLU A 1 204 ? 5.687 -10.552 -24.118 1.00 46.97 204 GLU A C 1
ATOM 1712 O O . GLU A 1 204 ? 6.104 -10.696 -22.972 1.00 46.97 204 GLU A O 1
ATOM 1717 N N . ALA A 1 205 ? 6.509 -10.598 -25.174 1.00 49.84 205 ALA A N 1
ATOM 1718 C CA . ALA A 1 205 ? 7.939 -10.872 -25.038 1.00 49.84 205 ALA A CA 1
ATOM 1719 C C . ALA A 1 205 ? 8.757 -9.605 -24.728 1.00 49.84 205 ALA A C 1
ATOM 1721 O O . ALA A 1 205 ? 8.455 -8.508 -25.209 1.00 49.84 205 ALA A O 1
ATOM 1722 N N . ILE A 1 206 ? 9.805 -9.777 -23.919 1.00 51.09 206 ILE A N 1
ATOM 1723 C CA . ILE A 1 206 ? 10.786 -8.741 -23.574 1.00 51.09 206 ILE A CA 1
ATOM 1724 C C . ILE A 1 206 ? 11.748 -8.609 -24.744 1.00 51.09 206 ILE A C 1
ATOM 1726 O O . ILE A 1 206 ? 12.275 -9.609 -25.231 1.00 51.09 206 ILE A O 1
ATOM 1730 N N . ALA A 1 207 ? 11.984 -7.381 -25.190 1.00 49.72 207 ALA A N 1
ATOM 1731 C CA . ALA A 1 207 ? 12.864 -7.118 -26.312 1.00 49.72 207 ALA A CA 1
ATOM 1732 C C . ALA A 1 207 ? 14.112 -6.377 -25.832 1.00 49.72 207 ALA A C 1
ATOM 1734 O O . ALA A 1 207 ? 14.029 -5.287 -25.268 1.00 49.72 207 ALA A O 1
ATOM 1735 N N . CYS A 1 208 ? 15.286 -6.953 -26.067 1.00 43.91 208 CYS A N 1
ATOM 1736 C CA . CYS A 1 208 ? 16.544 -6.238 -25.896 1.00 43.91 208 CYS A CA 1
ATOM 1737 C C . CYS A 1 208 ? 16.762 -5.360 -27.135 1.00 43.91 208 CYS A C 1
ATOM 1739 O O . CYS A 1 208 ? 16.892 -5.875 -28.244 1.00 43.91 208 CYS A O 1
ATOM 1741 N N . TYR A 1 209 ? 16.761 -4.038 -26.961 1.00 42.47 209 TYR A N 1
ATOM 1742 C CA . TYR A 1 209 ? 17.011 -3.081 -28.043 1.00 42.47 209 TYR A CA 1
ATOM 1743 C C . TYR A 1 209 ? 18.245 -2.239 -27.732 1.00 42.47 209 TYR A C 1
ATOM 1745 O O . TYR A 1 209 ? 18.613 -2.037 -26.576 1.00 42.47 209 TYR A O 1
ATOM 1753 N N . TRP A 1 210 ? 18.860 -1.709 -28.785 1.00 36.06 210 TRP A N 1
ATOM 1754 C CA . TRP A 1 210 ? 19.857 -0.655 -28.677 1.00 36.06 210 TRP A CA 1
ATOM 1755 C C . TRP A 1 210 ? 19.209 0.712 -28.925 1.00 36.06 210 TRP A C 1
ATOM 1757 O O . TRP A 1 210 ? 18.288 0.851 -29.731 1.00 36.06 210 TRP A O 1
ATOM 1767 N N . SER A 1 211 ? 19.673 1.709 -28.178 1.00 34.56 211 SER A N 1
ATOM 1768 C CA . SER A 1 211 ? 19.143 3.068 -28.136 1.00 34.56 211 SER A CA 1
ATOM 1769 C C . SER A 1 211 ? 19.262 3.782 -29.488 1.00 34.56 211 SER A C 1
ATOM 1771 O O . SER A 1 211 ? 20.343 3.994 -30.016 1.00 34.56 211 SER A O 1
ATOM 1773 N N . THR A 1 212 ? 18.132 4.208 -30.038 1.00 31.69 212 THR A N 1
ATOM 1774 C CA . THR A 1 212 ? 17.827 5.623 -30.308 1.00 31.69 212 THR A CA 1
ATOM 1775 C C . THR A 1 212 ? 16.320 5.703 -30.481 1.00 31.69 212 THR A C 1
ATOM 1777 O O . THR A 1 212 ? 15.762 4.888 -31.203 1.00 31.69 212 THR A O 1
ATOM 1780 N N . GLU A 1 213 ? 15.679 6.614 -29.741 1.00 30.16 213 GLU A N 1
ATOM 1781 C CA . GLU A 1 213 ? 14.247 6.944 -29.782 1.00 30.16 213 GLU A CA 1
ATOM 1782 C C . GLU A 1 213 ? 13.354 5.838 -30.355 1.00 30.16 213 GLU A C 1
ATOM 1784 O O . GLU A 1 213 ? 13.186 5.726 -31.571 1.00 30.16 213 GLU A O 1
ATOM 1789 N N . CYS A 1 214 ? 12.694 5.064 -29.487 1.00 32.09 214 CYS A N 1
ATOM 1790 C CA . CYS A 1 214 ? 11.501 4.362 -29.929 1.00 32.09 214 CYS A CA 1
ATOM 1791 C C . CYS A 1 214 ? 10.572 5.420 -30.532 1.00 32.09 214 CYS A C 1
ATOM 1793 O O . CYS A 1 214 ? 9.864 6.134 -29.817 1.00 32.09 214 CYS A O 1
ATOM 1795 N N . ILE A 1 215 ? 10.537 5.488 -31.864 1.00 25.34 215 ILE A N 1
ATOM 1796 C CA . ILE A 1 215 ? 9.326 5.804 -32.588 1.00 25.34 215 ILE A CA 1
ATOM 1797 C C . ILE A 1 215 ? 8.377 4.738 -32.075 1.00 25.34 215 ILE A C 1
ATOM 1799 O O . ILE A 1 215 ? 8.360 3.610 -32.563 1.00 25.34 215 ILE A O 1
ATOM 1803 N N . CYS A 1 216 ? 7.665 5.076 -30.998 1.00 27.02 216 CYS A N 1
ATOM 1804 C CA . CYS A 1 216 ? 6.505 4.358 -30.547 1.00 27.02 216 CYS A CA 1
ATOM 1805 C C . CYS A 1 216 ? 5.649 4.245 -31.794 1.00 27.02 216 CYS A C 1
ATOM 1807 O O . CYS A 1 216 ? 4.955 5.194 -32.175 1.00 27.02 216 CYS A O 1
ATOM 1809 N N . PHE A 1 217 ? 5.720 3.093 -32.460 1.00 25.59 217 PHE A N 1
ATOM 1810 C CA . PHE A 1 217 ? 4.650 2.675 -33.321 1.00 25.59 217 PHE A CA 1
ATOM 1811 C C . PHE A 1 217 ? 3.478 2.635 -32.365 1.00 25.59 217 PHE A C 1
ATOM 1813 O O . PHE A 1 217 ? 3.389 1.787 -31.479 1.00 25.59 217 PHE A O 1
ATOM 1820 N N . LYS A 1 218 ? 2.673 3.689 -32.463 1.00 25.86 218 LYS A N 1
ATOM 1821 C CA . LYS A 1 218 ? 1.433 3.903 -31.753 1.00 25.86 218 LYS A CA 1
ATOM 1822 C C . LYS A 1 218 ? 0.514 2.786 -32.210 1.00 25.86 218 LYS A C 1
ATOM 1824 O O . LYS A 1 218 ? -0.386 2.996 -33.015 1.00 25.86 218 LYS A O 1
ATOM 1829 N N . MET A 1 219 ? 0.762 1.575 -31.726 1.00 28.19 219 MET A N 1
ATOM 1830 C CA . MET A 1 219 ? -0.212 0.521 -31.745 1.00 28.19 219 MET A CA 1
ATOM 1831 C C . MET A 1 219 ? -1.212 0.982 -30.700 1.00 28.19 219 MET A C 1
ATOM 1833 O O . MET A 1 219 ? -1.073 0.750 -29.503 1.00 28.19 219 MET A O 1
ATOM 1837 N N . GLN A 1 220 ? -2.179 1.771 -31.174 1.00 26.81 220 GLN A N 1
ATOM 1838 C CA . GLN A 1 220 ? -3.480 1.869 -30.552 1.00 26.81 220 GLN A CA 1
ATOM 1839 C C . GLN A 1 220 ? -3.949 0.429 -30.355 1.00 26.81 220 GLN A C 1
ATOM 1841 O O . GLN A 1 220 ? -4.603 -0.150 -31.222 1.00 26.81 220 GLN A O 1
ATOM 1846 N N . THR A 1 221 ? -3.623 -0.159 -29.208 1.00 28.86 221 THR A N 1
ATOM 1847 C CA . THR A 1 221 ? -4.455 -1.191 -28.622 1.00 28.86 221 THR A CA 1
ATOM 1848 C C . THR A 1 221 ? -5.754 -0.483 -28.306 1.00 28.86 221 THR A C 1
ATOM 1850 O O . THR A 1 221 ? -5.946 0.148 -27.268 1.00 28.86 221 THR A O 1
ATOM 1853 N N . THR A 1 222 ? -6.615 -0.505 -29.318 1.00 26.09 222 THR A N 1
ATOM 1854 C CA . THR A 1 222 ? -8.047 -0.381 -29.177 1.00 26.09 222 THR A CA 1
ATOM 1855 C C . THR A 1 222 ? -8.427 -1.138 -27.919 1.00 26.09 222 THR A C 1
ATOM 1857 O O . THR A 1 222 ? -8.140 -2.325 -27.778 1.00 26.09 222 THR A O 1
ATOM 1860 N N . VAL A 1 223 ? -9.026 -0.400 -26.990 1.00 30.23 223 VAL A N 1
ATOM 1861 C CA . VAL A 1 223 ? -9.760 -0.911 -25.842 1.00 30.23 223 VAL A CA 1
ATOM 1862 C C . VAL A 1 223 ? -10.658 -2.041 -26.341 1.00 30.23 223 VAL A C 1
ATOM 1864 O O . VAL A 1 223 ? -11.715 -1.807 -26.923 1.00 30.23 223 VAL A O 1
ATOM 1867 N N . LYS A 1 224 ? -10.201 -3.280 -26.180 1.00 32.78 224 LYS A N 1
ATOM 1868 C CA . LYS A 1 224 ? -10.938 -4.477 -26.579 1.00 32.78 224 LYS A CA 1
ATOM 1869 C C . LYS A 1 224 ? -10.873 -5.517 -25.467 1.00 32.78 224 LYS A C 1
ATOM 1871 O O . LYS A 1 224 ? -10.570 -6.672 -25.712 1.00 32.78 224 LYS A O 1
ATOM 1876 N N . SER A 1 225 ? -11.165 -5.105 -24.231 1.00 34.41 225 SER A N 1
ATOM 1877 C CA . SER A 1 225 ? -11.372 -6.059 -23.128 1.00 34.41 225 SER A CA 1
ATOM 1878 C C . SER A 1 225 ? -12.178 -5.540 -21.925 1.00 34.41 225 SER A C 1
ATOM 1880 O O . SER A 1 225 ? -12.129 -6.148 -20.865 1.00 34.41 225 SER A O 1
ATOM 1882 N N . MET A 1 226 ? -13.004 -4.492 -22.066 1.00 31.80 226 MET A N 1
ATOM 1883 C CA . MET A 1 226 ? -13.917 -4.047 -20.986 1.00 31.80 226 MET A CA 1
ATOM 1884 C C . MET A 1 226 ? -15.414 -4.096 -21.337 1.00 31.80 226 MET A C 1
ATOM 1886 O O . MET A 1 226 ? -16.210 -3.362 -20.766 1.00 31.80 226 MET A O 1
ATOM 1890 N N . LEU A 1 227 ? -15.836 -4.977 -22.251 1.00 35.25 227 LEU A N 1
ATOM 1891 C CA . LEU A 1 227 ? -17.272 -5.203 -22.513 1.00 35.25 227 LEU A CA 1
ATOM 1892 C C . LEU A 1 227 ? -17.686 -6.677 -22.655 1.00 35.25 227 LEU A C 1
ATOM 1894 O O . LEU A 1 227 ? -18.865 -6.954 -22.856 1.00 35.25 227 LEU A O 1
ATOM 1898 N N . PHE A 1 228 ? -16.765 -7.635 -22.498 1.00 34.28 228 PHE A N 1
ATOM 1899 C CA . PHE A 1 228 ? -17.068 -9.056 -22.713 1.00 34.28 228 PHE A CA 1
ATOM 1900 C C . PHE A 1 228 ? -17.434 -9.911 -21.475 1.00 34.28 228 PHE A C 1
ATOM 1902 O O . PHE A 1 228 ? -17.991 -10.982 -21.697 1.00 34.28 228 PHE A O 1
ATOM 1909 N N . PRO A 1 229 ? -17.286 -9.482 -20.197 1.00 34.47 229 PRO A N 1
ATOM 1910 C CA . PRO A 1 229 ? -17.859 -10.248 -19.082 1.00 34.47 229 PRO A CA 1
ATOM 1911 C C . PRO A 1 229 ? -19.258 -9.780 -18.639 1.00 34.47 229 PRO A C 1
ATOM 1913 O O . PRO A 1 229 ? -19.940 -10.506 -17.924 1.00 34.47 229 PRO A O 1
ATOM 1916 N N . ILE A 1 230 ? -19.732 -8.599 -19.059 1.00 36.19 230 ILE A N 1
ATOM 1917 C CA . ILE A 1 230 ? -21.000 -8.030 -18.546 1.00 36.19 230 ILE A CA 1
ATOM 1918 C C . ILE A 1 230 ? -22.215 -8.437 -19.405 1.00 36.19 230 ILE A C 1
ATOM 1920 O O . ILE A 1 230 ? -23.329 -8.545 -18.895 1.00 36.19 230 ILE A O 1
ATOM 1924 N N . LEU A 1 231 ? -22.022 -8.772 -20.686 1.00 34.00 231 LEU A N 1
ATOM 1925 C CA . LEU A 1 231 ? -23.117 -9.212 -21.566 1.00 34.00 231 LEU A CA 1
ATOM 1926 C C . LEU A 1 231 ? -23.505 -10.693 -21.403 1.00 34.00 231 LEU A C 1
ATOM 1928 O O . LEU A 1 231 ? -24.632 -11.055 -21.736 1.00 34.00 231 LEU A O 1
ATOM 1932 N N . LEU A 1 232 ? -22.631 -11.539 -20.840 1.00 35.12 232 LEU A N 1
ATOM 1933 C CA . LEU A 1 232 ? -22.948 -12.953 -20.593 1.00 35.12 232 LEU A CA 1
ATOM 1934 C C . LEU A 1 232 ? -23.834 -13.145 -19.345 1.00 35.12 232 LEU A C 1
ATOM 1936 O O . LEU A 1 232 ? -24.648 -14.065 -19.299 1.00 35.12 232 LEU A O 1
ATOM 1940 N N . LEU A 1 233 ? -23.745 -12.238 -18.364 1.00 38.00 233 LEU A N 1
ATOM 1941 C CA . LEU A 1 233 ? -24.581 -12.266 -17.156 1.00 38.00 233 LEU A CA 1
ATOM 1942 C C . LEU A 1 233 ? -26.010 -11.749 -17.399 1.00 38.00 233 LEU A C 1
ATOM 1944 O O . LEU A 1 233 ? -26.939 -12.212 -16.745 1.00 38.00 233 LEU A O 1
ATOM 1948 N N . LEU A 1 234 ? -26.223 -10.871 -18.386 1.00 37.41 234 LEU A N 1
ATOM 1949 C CA . LEU A 1 234 ? -27.562 -10.366 -18.727 1.00 37.41 234 LEU A CA 1
ATOM 1950 C C . LEU A 1 234 ? -28.379 -11.310 -19.628 1.00 37.41 234 LEU A C 1
ATOM 1952 O O . LEU A 1 234 ? -29.601 -11.179 -19.685 1.00 37.41 234 LEU A O 1
ATOM 1956 N N . PHE A 1 235 ? -27.750 -12.287 -20.293 1.00 35.62 235 PHE A N 1
ATOM 1957 C CA . PHE A 1 235 ? -28.468 -13.290 -21.094 1.00 35.62 235 PHE A CA 1
ATOM 1958 C C . PHE A 1 235 ? -28.936 -14.507 -20.278 1.00 35.62 235 PHE A C 1
ATOM 1960 O O . PHE A 1 235 ? -29.921 -15.143 -20.648 1.00 35.62 235 PHE A O 1
ATOM 1967 N N . LEU A 1 236 ? -28.295 -14.801 -19.140 1.00 34.72 236 LEU A N 1
ATOM 1968 C CA . LEU A 1 236 ? -28.661 -15.932 -18.275 1.00 34.72 236 LEU A CA 1
ATOM 1969 C C . LEU A 1 236 ? -29.791 -15.626 -17.278 1.00 34.72 236 LEU A C 1
ATOM 1971 O O . LEU A 1 236 ? -30.334 -16.549 -16.681 1.00 34.72 236 LEU A O 1
ATOM 1975 N N . GLN A 1 237 ? -30.213 -14.365 -17.144 1.00 37.31 237 GLN A N 1
ATOM 1976 C CA . GLN A 1 237 ? -31.283 -13.965 -16.219 1.00 37.31 237 GLN A CA 1
ATOM 1977 C C . GLN A 1 237 ? -32.670 -13.813 -16.882 1.00 37.31 237 GLN A C 1
ATOM 1979 O O . GLN A 1 237 ? -33.596 -13.298 -16.264 1.00 37.31 237 GLN A O 1
ATOM 1984 N N . LYS A 1 238 ? -32.833 -14.251 -18.141 1.00 36.88 238 LYS A N 1
ATOM 1985 C CA . LYS A 1 238 ? -34.123 -14.249 -18.867 1.00 36.88 238 LYS A CA 1
ATOM 1986 C C . LYS A 1 238 ? -34.646 -15.637 -19.272 1.00 36.88 238 LYS A C 1
ATOM 1988 O O . LYS A 1 238 ? -35.609 -15.710 -20.030 1.00 36.88 238 LYS A O 1
ATOM 1993 N N . VAL A 1 239 ? -34.044 -16.726 -18.782 1.00 44.97 239 VAL A N 1
ATOM 1994 C CA . VAL A 1 239 ? -34.471 -18.113 -19.092 1.00 44.97 239 VAL A CA 1
ATOM 1995 C C . VAL A 1 239 ? -34.702 -18.964 -17.824 1.00 44.97 239 VAL A C 1
ATOM 1997 O O . VAL A 1 239 ? -34.802 -20.183 -17.900 1.00 44.97 239 VAL A O 1
ATOM 2000 N N . LEU A 1 240 ? -34.867 -18.334 -16.657 1.00 40.06 240 LEU A N 1
ATOM 2001 C CA . LEU A 1 240 ? -35.376 -18.962 -15.430 1.00 40.06 240 LEU A CA 1
ATOM 2002 C C . LEU A 1 240 ? -36.365 -18.024 -14.737 1.00 40.06 240 LEU A C 1
ATOM 2004 O O . LEU A 1 240 ? -36.031 -16.823 -14.628 1.00 40.06 240 LEU A O 1
#

Radius of gyration: 32.99 Å; Cα contacts (8 Å, |Δi|>4): 168; chains: 1; bounding box: 76×36×92 Å